Protein AF-A0A957CJ73-F1 (afdb_monomer_lite)

pLDDT: mean 89.4, std 8.99, range [46.31, 97.94]

Structure (mmCIF, N/CA/C/O backbone):
data_AF-A0A957CJ73-F1
#
_entry.id   AF-A0A957CJ73-F1
#
loop_
_atom_site.group_PDB
_atom_site.id
_atom_site.type_symbol
_atom_site.label_atom_id
_atom_site.label_alt_id
_atom_site.label_comp_id
_atom_site.label_asym_id
_atom_site.label_entity_id
_atom_site.label_seq_id
_atom_site.pdbx_PDB_ins_code
_atom_site.Cartn_x
_atom_site.Cartn_y
_atom_site.Cartn_z
_atom_site.occupancy
_atom_site.B_iso_or_equiv
_atom_site.auth_seq_id
_atom_site.auth_comp_id
_atom_site.auth_asym_id
_atom_site.auth_atom_id
_atom_site.pdbx_PDB_model_num
ATOM 1 N N . GLU A 1 1 ? 1.416 6.129 -18.236 1.00 46.31 1 GLU A N 1
ATOM 2 C CA . GLU A 1 1 ? 1.623 6.423 -16.810 1.00 46.31 1 GLU A CA 1
ATOM 3 C C . GLU A 1 1 ? 2.155 5.167 -16.151 1.00 46.31 1 GLU A C 1
ATOM 5 O O . GLU A 1 1 ? 1.731 4.080 -16.532 1.00 46.31 1 GLU A O 1
ATOM 10 N N . TYR A 1 2 ? 3.159 5.320 -15.294 1.00 53.97 2 TYR A N 1
ATOM 11 C CA . TYR A 1 2 ? 3.632 4.273 -14.394 1.00 53.97 2 TYR A CA 1
ATOM 12 C C . TYR A 1 2 ? 3.252 4.763 -13.008 1.00 53.97 2 TYR A C 1
ATOM 14 O O . TYR A 1 2 ? 3.834 5.741 -12.545 1.00 53.97 2 TYR A O 1
ATOM 22 N N . ASP A 1 3 ? 2.251 4.124 -12.416 1.00 51.69 3 ASP A N 1
ATOM 23 C CA . ASP A 1 3 ? 1.662 4.521 -11.146 1.00 51.69 3 ASP A CA 1
ATOM 24 C C . ASP A 1 3 ? 1.636 3.304 -10.224 1.00 51.69 3 ASP A C 1
ATOM 26 O O . ASP A 1 3 ? 1.372 2.175 -10.652 1.00 51.69 3 ASP A O 1
ATOM 30 N N . ALA A 1 4 ? 1.912 3.531 -8.942 1.00 51.06 4 ALA A N 1
ATOM 31 C CA . ALA A 1 4 ? 1.831 2.481 -7.939 1.00 51.06 4 ALA A CA 1
ATOM 32 C C . ALA A 1 4 ? 0.421 1.859 -7.929 1.00 51.06 4 ALA A C 1
ATOM 34 O O . ALA A 1 4 ? -0.577 2.577 -7.917 1.00 51.06 4 ALA A O 1
ATOM 35 N N . GLY A 1 5 ? 0.348 0.524 -7.921 1.00 48.47 5 GLY A N 1
ATOM 36 C CA . GLY A 1 5 ? -0.920 -0.218 -7.915 1.00 48.47 5 GLY A CA 1
ATOM 37 C C . GLY A 1 5 ? -1.416 -0.680 -9.289 1.00 48.47 5 GLY A C 1
ATOM 38 O O . GLY A 1 5 ? -2.455 -1.332 -9.364 1.00 48.47 5 GLY A O 1
ATOM 39 N N . LEU A 1 6 ? -0.683 -0.403 -10.372 1.00 55.03 6 LEU A N 1
ATOM 40 C CA . LEU A 1 6 ? -0.943 -1.042 -11.662 1.00 55.03 6 LEU A CA 1
ATOM 41 C C . LEU A 1 6 ? -0.449 -2.495 -11.673 1.00 55.03 6 LEU A C 1
ATOM 43 O O . LEU A 1 6 ? 0.566 -2.840 -11.059 1.00 55.03 6 LEU A O 1
ATOM 47 N N . ASP A 1 7 ? -1.168 -3.346 -12.408 1.00 59.59 7 ASP A N 1
ATOM 48 C CA . ASP A 1 7 ? -0.797 -4.748 -12.591 1.00 59.59 7 ASP A CA 1
ATOM 49 C C . ASP A 1 7 ? 0.650 -4.855 -13.098 1.00 59.59 7 ASP A C 1
ATOM 51 O O . ASP A 1 7 ? 1.091 -4.041 -13.912 1.00 59.59 7 ASP A O 1
ATOM 55 N N . VAL A 1 8 ? 1.390 -5.837 -12.573 1.00 71.38 8 VAL A N 1
ATOM 56 C CA . VAL A 1 8 ? 2.832 -6.078 -12.800 1.00 71.38 8 VAL A CA 1
ATOM 57 C C . VAL A 1 8 ? 3.788 -4.913 -12.473 1.00 71.38 8 VAL A C 1
ATOM 59 O O . VAL A 1 8 ? 4.965 -4.978 -12.822 1.00 71.38 8 VAL A O 1
ATOM 62 N N . GLN A 1 9 ? 3.336 -3.872 -11.764 1.00 79.94 9 GLN A N 1
ATOM 63 C CA . GLN A 1 9 ? 4.183 -2.782 -11.248 1.00 79.94 9 GLN A CA 1
ATOM 64 C C . GLN A 1 9 ? 4.481 -2.943 -9.750 1.00 79.94 9 GLN A C 1
ATOM 66 O O . GLN A 1 9 ? 4.404 -1.995 -8.970 1.00 79.94 9 GLN A O 1
ATOM 71 N N . TRP A 1 10 ? 4.811 -4.168 -9.343 1.00 79.81 10 TRP A N 1
ATOM 72 C CA . TRP A 1 10 ? 5.146 -4.531 -7.969 1.00 79.81 10 TRP A CA 1
ATOM 73 C C . TRP A 1 10 ? 6.272 -5.567 -7.946 1.00 79.81 10 TRP A C 1
ATOM 75 O O . TRP A 1 10 ? 6.516 -6.271 -8.926 1.00 79.81 10 TRP A O 1
ATOM 85 N N . ILE A 1 11 ? 6.968 -5.642 -6.816 1.00 82.00 11 ILE A N 1
ATOM 86 C CA . ILE A 1 11 ? 7.957 -6.679 -6.524 1.00 82.00 11 ILE A CA 1
ATOM 87 C C . ILE A 1 11 ? 7.409 -7.475 -5.349 1.00 82.00 11 ILE A C 1
ATOM 89 O O . ILE A 1 11 ? 7.044 -6.881 -4.334 1.00 82.00 11 ILE A O 1
ATOM 93 N N . ASP A 1 12 ? 7.329 -8.796 -5.498 1.00 81.94 12 ASP A N 1
ATOM 94 C CA . ASP A 1 12 ? 6.975 -9.664 -4.380 1.00 81.94 12 ASP A CA 1
ATOM 95 C C . ASP A 1 12 ? 8.101 -9.638 -3.346 1.00 81.94 12 ASP A C 1
ATOM 97 O O . ASP A 1 12 ? 9.256 -9.923 -3.671 1.00 81.94 12 ASP A O 1
ATOM 101 N N . ILE A 1 13 ? 7.760 -9.286 -2.112 1.00 81.94 13 ILE A N 1
ATOM 102 C CA . ILE A 1 13 ? 8.697 -9.242 -0.988 1.00 81.94 13 ILE A CA 1
ATOM 103 C C . ILE A 1 13 ? 8.307 -10.210 0.131 1.00 81.94 13 ILE A C 1
ATOM 105 O O . ILE A 1 13 ? 8.864 -10.125 1.222 1.00 81.94 13 ILE A O 1
ATOM 109 N N . THR A 1 14 ? 7.369 -11.126 -0.128 1.00 78.19 14 THR A N 1
ATOM 110 C CA . THR A 1 14 ? 6.829 -12.065 0.870 1.00 78.19 14 THR A CA 1
ATOM 111 C C . THR A 1 14 ? 7.922 -12.904 1.533 1.00 78.19 14 THR A C 1
ATOM 113 O O . THR A 1 14 ? 7.851 -13.179 2.728 1.00 78.19 14 THR A O 1
ATOM 116 N N . ASP A 1 15 ? 8.964 -13.250 0.774 1.00 81.00 15 ASP A N 1
ATOM 117 C CA . ASP A 1 15 ? 10.064 -14.110 1.220 1.00 81.00 15 ASP A CA 1
ATOM 118 C C . ASP A 1 15 ? 11.307 -13.331 1.701 1.00 81.00 15 ASP A C 1
ATOM 120 O O . ASP A 1 15 ? 12.387 -13.909 1.849 1.00 81.00 15 ASP A O 1
ATOM 124 N N . ILE A 1 16 ? 11.210 -12.010 1.908 1.00 81.69 16 ILE A N 1
ATOM 125 C CA . ILE A 1 16 ? 12.326 -11.231 2.462 1.00 81.69 16 ILE A CA 1
ATOM 126 C C . ILE A 1 16 ? 12.441 -11.488 3.969 1.00 81.69 16 ILE A C 1
ATOM 128 O O . ILE A 1 16 ? 11.515 -11.230 4.733 1.00 81.69 16 ILE A O 1
ATOM 132 N N . ASP A 1 17 ? 13.624 -11.923 4.410 1.00 78.31 17 ASP A N 1
ATOM 133 C CA . ASP A 1 17 ? 13.938 -12.080 5.831 1.00 78.31 17 ASP A CA 1
ATOM 134 C C . ASP A 1 17 ? 14.221 -10.725 6.496 1.00 78.31 17 ASP A C 1
ATOM 136 O O . ASP A 1 17 ? 15.175 -10.014 6.158 1.00 78.31 17 ASP A O 1
ATOM 140 N N . PHE A 1 18 ? 13.439 -10.402 7.524 1.00 77.81 18 PHE A N 1
ATOM 141 C CA . PHE A 1 18 ? 13.659 -9.232 8.366 1.00 77.81 18 PHE A CA 1
ATOM 142 C C . PHE A 1 18 ? 14.434 -9.635 9.626 1.00 77.81 18 PHE A C 1
ATOM 144 O O . PHE A 1 18 ? 13.962 -10.413 10.450 1.00 77.81 18 PHE A O 1
ATOM 151 N N . ALA A 1 19 ? 15.636 -9.082 9.820 1.00 73.25 19 ALA A N 1
ATOM 152 C CA . ALA A 1 19 ? 16.448 -9.328 11.022 1.00 73.25 19 ALA A CA 1
ATOM 153 C C . ALA A 1 19 ? 15.914 -8.619 12.296 1.00 73.25 19 ALA A C 1
ATOM 155 O O . ALA A 1 19 ? 16.560 -8.659 13.344 1.00 73.25 19 ALA A O 1
ATOM 156 N N . GLY A 1 20 ? 14.763 -7.948 12.199 1.00 80.62 20 GLY A N 1
ATOM 157 C CA . GLY A 1 20 ? 14.096 -7.146 13.227 1.00 80.62 20 GLY A CA 1
ATOM 158 C C . GLY A 1 20 ? 12.806 -6.535 12.663 1.00 80.62 20 GLY A C 1
ATOM 159 O O . GLY A 1 20 ? 12.265 -7.052 11.693 1.00 80.62 20 GLY A O 1
ATOM 160 N N . ASP A 1 21 ? 12.344 -5.410 13.212 1.00 80.19 21 ASP A N 1
ATOM 161 C CA . ASP A 1 21 ? 11.067 -4.789 12.800 1.00 80.19 21 ASP A CA 1
ATOM 162 C C . ASP A 1 21 ? 11.140 -4.031 11.460 1.00 80.19 21 ASP A C 1
ATOM 164 O O . ASP A 1 21 ? 10.121 -3.617 10.908 1.00 80.19 21 ASP A O 1
ATOM 168 N N . MET A 1 22 ? 12.348 -3.825 10.932 1.00 81.88 22 MET A N 1
ATOM 169 C CA . MET A 1 22 ? 12.594 -3.092 9.694 1.00 81.88 22 MET A CA 1
ATOM 170 C C . MET A 1 22 ? 13.845 -3.623 8.991 1.00 81.88 22 MET A C 1
ATOM 172 O O . MET A 1 22 ? 14.864 -3.897 9.630 1.00 81.88 22 MET A O 1
ATOM 176 N N . ALA A 1 23 ? 13.790 -3.704 7.666 1.00 85.56 23 ALA A N 1
ATOM 177 C CA . ALA A 1 23 ? 14.940 -3.886 6.793 1.00 85.56 23 ALA A CA 1
ATOM 178 C C . ALA A 1 23 ? 15.149 -2.622 5.950 1.00 85.56 23 ALA A C 1
ATOM 180 O O . ALA A 1 23 ? 14.193 -1.966 5.550 1.00 85.56 23 ALA A O 1
ATOM 181 N N . ASN A 1 24 ? 16.402 -2.280 5.654 1.00 86.38 24 ASN A N 1
ATOM 182 C CA . ASN A 1 24 ? 16.700 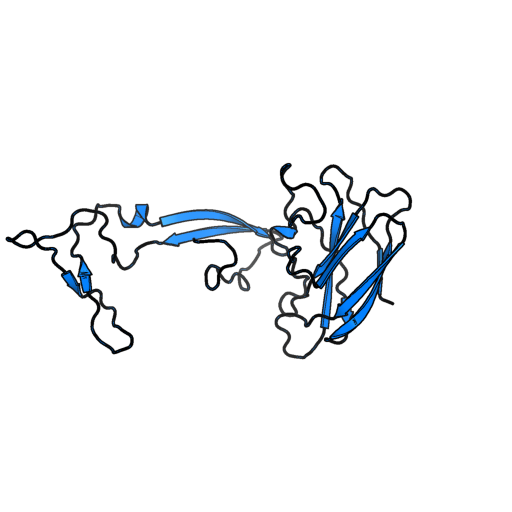-1.317 4.596 1.00 86.38 24 ASN A CA 1
ATOM 183 C C . ASN A 1 24 ? 17.048 -2.119 3.349 1.00 86.38 24 ASN A C 1
ATOM 185 O O . ASN A 1 24 ? 18.082 -2.788 3.323 1.00 86.38 24 ASN A O 1
ATOM 189 N N . ALA A 1 25 ? 16.175 -2.073 2.348 1.00 86.06 25 ALA A N 1
ATOM 190 C CA . ALA A 1 25 ? 16.366 -2.783 1.094 1.00 86.06 25 ALA A CA 1
ATOM 191 C C . ALA A 1 25 ? 16.775 -1.813 -0.011 1.00 86.06 25 ALA A C 1
ATOM 193 O O . ALA A 1 25 ? 16.352 -0.657 -0.045 1.00 86.06 25 ALA A O 1
ATOM 194 N N . GLU A 1 26 ? 17.606 -2.290 -0.929 1.00 90.00 26 GLU A N 1
ATOM 195 C CA . GLU A 1 26 ? 17.925 -1.558 -2.144 1.00 90.00 26 GLU A CA 1
ATOM 196 C C . GLU A 1 26 ? 16.907 -1.921 -3.229 1.00 90.00 26 GLU A C 1
ATOM 198 O O . GLU A 1 26 ? 16.919 -3.031 -3.761 1.00 90.00 26 GLU A O 1
ATOM 203 N N . LEU A 1 27 ? 16.023 -0.982 -3.562 1.00 89.56 27 LEU A N 1
ATOM 204 C CA . LEU A 1 27 ? 15.131 -1.089 -4.707 1.00 89.56 27 LEU A CA 1
ATOM 205 C C . LEU A 1 27 ? 15.848 -0.534 -5.937 1.00 89.56 27 LEU A C 1
ATOM 207 O O . LEU A 1 27 ? 16.191 0.647 -5.980 1.00 89.56 27 LEU A O 1
ATOM 211 N N . SER A 1 28 ? 16.056 -1.377 -6.945 1.00 90.00 28 SER A N 1
ATOM 212 C CA . SER A 1 28 ? 16.682 -0.983 -8.207 1.00 90.00 28 SER A CA 1
ATOM 213 C C . SER A 1 28 ? 15.787 -1.308 -9.395 1.00 90.00 28 SER A C 1
ATOM 215 O O . SER A 1 28 ? 15.137 -2.350 -9.417 1.00 90.00 28 SER A O 1
ATOM 217 N N . PHE A 1 29 ? 15.817 -0.459 -10.419 1.00 89.31 29 PHE A N 1
ATOM 218 C CA . PHE A 1 29 ? 15.261 -0.763 -11.733 1.00 89.31 29 PHE A CA 1
ATOM 219 C C . PHE A 1 29 ? 16.331 -0.623 -12.814 1.00 89.31 29 PHE A C 1
ATOM 221 O O . PHE A 1 29 ? 17.304 0.122 -12.667 1.00 89.31 29 PHE A O 1
ATOM 228 N N . LEU A 1 30 ? 16.130 -1.351 -13.908 1.00 90.75 30 LEU A N 1
ATOM 229 C CA . LEU A 1 30 ? 16.920 -1.253 -15.127 1.00 90.75 30 LEU A CA 1
ATOM 230 C C . LEU A 1 30 ? 15.972 -1.005 -16.294 1.00 90.75 30 LEU A C 1
ATOM 232 O O . LEU A 1 30 ? 15.073 -1.805 -16.547 1.00 90.75 30 LEU A O 1
ATOM 236 N N . ALA A 1 31 ? 16.178 0.101 -16.994 1.00 92.00 31 ALA A N 1
ATOM 237 C CA . ALA A 1 31 ? 15.492 0.404 -18.237 1.00 92.00 31 ALA A CA 1
ATOM 238 C C . ALA A 1 31 ? 16.315 -0.081 -19.442 1.00 92.00 31 ALA A C 1
ATOM 240 O O . ALA A 1 31 ? 17.527 -0.259 -19.360 1.00 92.00 31 ALA A O 1
ATOM 241 N N . ASN A 1 32 ? 15.634 -0.340 -20.561 1.00 92.62 32 ASN A N 1
ATOM 242 C CA . ASN A 1 32 ? 16.258 -0.622 -21.859 1.00 92.62 32 ASN A CA 1
ATOM 243 C C . ASN A 1 32 ? 17.376 -1.697 -21.851 1.00 92.62 32 ASN A C 1
ATOM 245 O O . ASN A 1 32 ? 18.324 -1.622 -22.631 1.00 92.62 32 ASN A O 1
ATOM 249 N N . LEU A 1 33 ? 17.268 -2.725 -20.999 1.00 90.06 33 LEU A N 1
ATOM 250 C CA . LEU A 1 33 ? 18.307 -3.757 -20.847 1.00 90.06 33 LEU A CA 1
ATOM 251 C C . LEU A 1 33 ? 18.624 -4.473 -22.172 1.00 90.06 33 LEU A C 1
ATOM 253 O O . LEU A 1 33 ? 19.775 -4.785 -22.468 1.00 90.06 33 LEU A O 1
ATOM 257 N N . ASP A 1 34 ? 17.592 -4.668 -22.989 1.00 92.69 34 ASP A N 1
ATOM 258 C CA . ASP A 1 34 ? 17.674 -5.337 -24.286 1.00 92.69 34 ASP A CA 1
ATOM 259 C C . ASP A 1 34 ? 18.031 -4.392 -25.448 1.00 92.69 34 ASP A C 1
ATOM 261 O O . ASP A 1 34 ? 18.080 -4.823 -26.607 1.00 92.69 34 ASP A O 1
ATOM 265 N N . GLN A 1 35 ? 18.315 -3.115 -25.147 1.00 93.94 35 GLN A N 1
ATOM 266 C CA . GLN A 1 35 ? 18.845 -2.113 -26.081 1.00 93.94 35 GLN A CA 1
ATOM 267 C C . GLN A 1 35 ? 17.935 -1.867 -27.299 1.00 93.94 35 GLN A C 1
ATOM 269 O O . GLN A 1 35 ? 18.396 -1.666 -28.423 1.00 93.94 35 GLN A O 1
ATOM 274 N N . PHE A 1 36 ? 16.618 -1.904 -27.093 1.00 94.25 36 PHE A N 1
ATOM 275 C CA . PHE A 1 36 ? 15.643 -1.575 -28.138 1.00 94.25 36 PHE A CA 1
ATOM 276 C C . PHE A 1 36 ? 15.573 -0.072 -28.424 1.00 94.25 36 PHE A C 1
ATOM 278 O O . PHE A 1 36 ? 15.195 0.324 -29.529 1.00 94.25 36 PHE A O 1
ATOM 285 N N . LEU A 1 37 ? 15.958 0.759 -27.455 1.00 94.12 37 LEU A N 1
ATOM 286 C CA . LEU A 1 37 ? 16.179 2.187 -27.641 1.00 94.12 37 LEU A CA 1
ATOM 287 C C . LEU A 1 37 ? 17.676 2.437 -27.851 1.00 94.12 37 LEU A C 1
ATOM 289 O O . LEU A 1 37 ? 18.506 1.950 -27.085 1.00 94.12 37 LEU A O 1
ATOM 293 N N . CYS A 1 38 ? 18.026 3.197 -28.889 1.00 95.25 38 CYS A N 1
ATOM 294 C CA . CYS A 1 38 ? 19.407 3.619 -29.100 1.00 95.25 38 CYS A CA 1
ATOM 295 C C . CYS A 1 38 ? 19.718 4.836 -28.225 1.00 95.25 38 CYS A C 1
ATOM 297 O O . CYS A 1 38 ? 19.145 5.908 -28.417 1.00 95.25 38 CYS A O 1
ATOM 299 N N . GLU 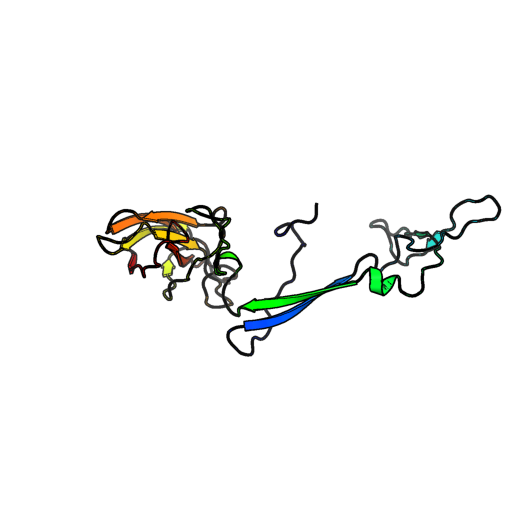A 1 39 ? 20.651 4.670 -27.293 1.00 94.75 39 GLU A N 1
ATOM 300 C CA . GLU A 1 39 ? 21.119 5.715 -26.380 1.00 94.75 39 GLU A CA 1
ATOM 301 C C . GLU A 1 39 ? 22.555 6.103 -26.728 1.00 94.75 39 GLU A C 1
ATOM 303 O O . GLU A 1 39 ? 23.527 5.773 -26.047 1.00 94.75 39 GLU A O 1
ATOM 308 N N . GLY A 1 40 ? 22.679 6.766 -27.872 1.00 95.06 40 GLY A N 1
ATOM 309 C CA . GLY A 1 40 ? 23.949 7.101 -28.490 1.00 95.06 40 GLY A CA 1
ATOM 310 C C . GLY A 1 40 ? 23.734 7.528 -29.933 1.00 95.06 40 GLY A C 1
ATOM 311 O O . GLY A 1 40 ? 22.834 8.320 -30.216 1.00 95.06 40 GLY A O 1
ATOM 312 N N . THR A 1 41 ? 24.552 7.010 -30.846 1.00 97.25 41 THR A N 1
ATOM 313 C CA . THR A 1 41 ? 24.433 7.337 -32.274 1.00 97.25 41 THR A CA 1
ATOM 314 C C . THR A 1 41 ? 23.873 6.154 -33.051 1.00 97.25 41 THR A C 1
ATOM 316 O O . THR A 1 41 ? 24.407 5.050 -32.981 1.00 97.25 41 THR A O 1
ATOM 319 N N . LEU A 1 42 ? 22.799 6.383 -33.811 1.00 97.06 42 LEU A N 1
ATOM 320 C CA . LEU A 1 42 ? 22.262 5.374 -34.723 1.00 97.06 42 LEU A CA 1
ATOM 321 C C . LEU A 1 42 ? 23.270 5.070 -35.832 1.00 97.06 42 LEU A C 1
ATOM 323 O O . LEU A 1 42 ? 23.808 5.983 -36.458 1.00 97.06 42 LEU A O 1
ATOM 327 N N . GLN A 1 43 ? 23.465 3.785 -36.105 1.00 97.94 43 GLN A N 1
ATOM 328 C CA . GLN A 1 43 ? 24.237 3.332 -37.255 1.00 97.94 43 GLN A CA 1
ATOM 329 C C . GLN A 1 43 ? 23.378 3.427 -38.520 1.00 97.94 43 GLN A C 1
ATOM 331 O O . GLN A 1 43 ? 22.245 2.933 -38.552 1.00 97.94 43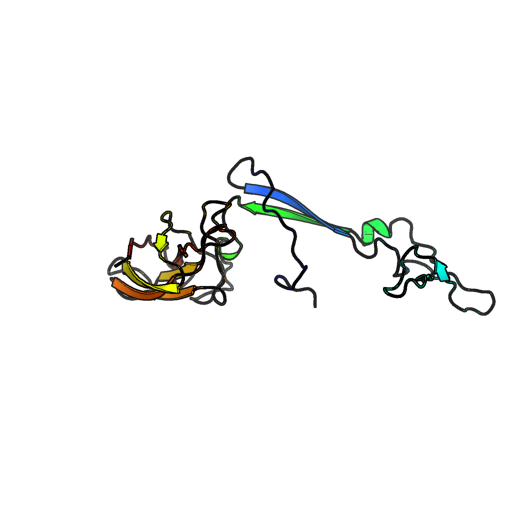 GLN A O 1
ATOM 336 N N . LEU A 1 44 ? 23.917 4.071 -39.557 1.00 97.75 44 LEU A N 1
ATOM 337 C CA . LEU A 1 44 ? 23.231 4.306 -40.828 1.00 97.75 44 LEU A CA 1
ATOM 338 C C . LEU A 1 44 ? 23.981 3.642 -41.991 1.00 97.75 44 LEU A C 1
ATOM 340 O O . LEU A 1 44 ? 25.204 3.496 -41.947 1.00 97.75 44 LEU A O 1
ATOM 344 N N . ASP A 1 45 ? 23.257 3.265 -43.043 1.00 96.75 45 ASP A N 1
ATOM 345 C CA . ASP A 1 45 ? 23.849 2.857 -44.320 1.00 96.75 45 ASP A CA 1
ATOM 346 C C . ASP A 1 45 ? 24.389 4.063 -45.122 1.00 96.75 45 ASP A C 1
ATOM 348 O O . ASP A 1 45 ? 24.347 5.215 -44.680 1.00 96.75 45 ASP A O 1
ATOM 352 N N . ALA A 1 46 ? 24.931 3.803 -46.316 1.00 96.75 46 ALA A N 1
ATOM 353 C CA . ALA A 1 46 ? 25.514 4.841 -47.169 1.00 96.75 46 ALA A CA 1
ATOM 354 C C . ALA A 1 46 ? 24.474 5.850 -47.695 1.00 96.75 46 ALA A C 1
ATOM 356 O O . ALA A 1 46 ? 24.824 6.975 -48.055 1.00 96.75 46 ALA A O 1
ATOM 357 N N . GLU A 1 47 ? 23.204 5.454 -47.731 1.00 97.12 47 GLU A N 1
ATOM 358 C CA . GLU A 1 47 ? 22.061 6.254 -48.151 1.00 97.12 47 GLU A CA 1
ATOM 359 C C . GLU A 1 47 ? 21.421 7.026 -46.981 1.00 97.12 47 GLU A C 1
ATOM 361 O O . GLU A 1 47 ? 20.538 7.858 -47.203 1.00 97.12 47 GLU A O 1
ATOM 366 N N . GLY A 1 48 ? 21.891 6.800 -45.749 1.00 95.88 48 GLY A N 1
ATOM 367 C CA . GLY A 1 48 ? 21.413 7.452 -44.532 1.00 95.88 48 GLY A CA 1
ATOM 368 C C . GLY A 1 48 ? 20.223 6.758 -43.863 1.00 95.88 48 GLY A C 1
ATOM 369 O O . GLY A 1 48 ? 19.587 7.362 -42.998 1.00 95.88 48 GLY A O 1
ATOM 370 N N . ASN A 1 49 ? 19.900 5.516 -44.232 1.00 97.00 49 ASN A N 1
ATOM 371 C CA . ASN A 1 49 ? 18.847 4.740 -43.579 1.00 97.00 49 ASN A CA 1
ATOM 372 C C . ASN A 1 49 ? 19.377 4.021 -42.341 1.00 97.00 49 ASN A C 1
ATOM 374 O O . ASN A 1 49 ? 20.520 3.574 -42.303 1.00 97.00 49 ASN A O 1
ATOM 378 N N . GLN A 1 50 ? 18.514 3.852 -41.344 1.00 96.31 50 GLN A N 1
ATOM 379 C CA . GLN A 1 50 ? 18.848 3.139 -40.117 1.00 96.31 50 GLN A CA 1
ATOM 380 C C . GLN A 1 50 ? 19.149 1.658 -40.375 1.00 96.31 50 GLN A C 1
ATOM 382 O O . GLN A 1 50 ? 18.350 0.945 -40.986 1.00 96.31 50 GLN A O 1
ATOM 387 N N . LEU A 1 51 ? 20.269 1.187 -39.830 1.00 97.69 51 LEU A N 1
ATOM 388 C CA . LEU A 1 51 ? 20.623 -0.226 -39.806 1.00 97.69 51 LEU A CA 1
ATOM 389 C C . LEU A 1 51 ? 19.960 -0.945 -38.627 1.00 97.69 51 LEU A C 1
ATOM 391 O O . LEU A 1 51 ? 19.737 -0.380 -37.554 1.00 97.69 51 LEU A O 1
ATOM 395 N N . TYR A 1 52 ? 19.662 -2.226 -38.830 1.00 97.06 52 TYR A N 1
ATOM 396 C CA . TYR A 1 52 ? 19.021 -3.086 -37.841 1.00 97.06 52 TYR A CA 1
ATOM 397 C C . TYR A 1 52 ? 19.806 -4.381 -37.665 1.00 97.06 52 TYR A C 1
ATOM 399 O O . TYR A 1 52 ? 20.357 -4.929 -38.620 1.00 97.06 52 TYR A O 1
ATOM 407 N N . GLU A 1 53 ? 19.801 -4.900 -36.444 1.00 95.50 53 GLU A N 1
ATOM 408 C CA . GLU A 1 53 ? 20.407 -6.177 -36.083 1.00 95.50 53 GLU A CA 1
ATOM 409 C C . GLU A 1 53 ? 19.398 -7.096 -35.377 1.00 95.50 53 GLU A C 1
ATOM 411 O O . GLU A 1 53 ? 18.403 -6.620 -34.819 1.00 95.50 53 GLU A O 1
ATOM 416 N N . PRO A 1 54 ? 19.592 -8.427 -35.408 1.00 95.69 54 PRO A N 1
ATOM 417 C CA . PRO A 1 54 ? 18.760 -9.349 -34.641 1.00 95.69 54 PRO A CA 1
ATOM 418 C C . PRO A 1 54 ? 18.859 -9.063 -33.137 1.00 95.69 54 PRO A C 1
ATOM 420 O O . PRO A 1 54 ? 19.959 -9.039 -32.596 1.00 95.69 54 PRO A O 1
ATOM 423 N N . SER A 1 55 ? 17.723 -8.914 -32.449 1.00 94.44 55 SER A N 1
ATOM 424 C CA . SER A 1 55 ? 17.711 -8.690 -30.993 1.00 94.44 55 SER A CA 1
ATOM 425 C C . SER A 1 55 ? 17.742 -9.985 -30.173 1.00 94.44 55 SER A C 1
ATOM 427 O O . SER A 1 55 ? 17.879 -9.945 -28.958 1.00 94.44 55 SER A O 1
ATOM 429 N N . GLY A 1 56 ? 17.572 -11.143 -30.822 1.00 95.12 56 GLY A N 1
ATOM 430 C CA . GLY A 1 56 ? 17.421 -12.447 -30.161 1.00 95.12 56 GLY A CA 1
ATOM 431 C C . GLY A 1 56 ? 15.981 -12.776 -29.746 1.00 95.12 56 GLY A C 1
ATOM 432 O O . GLY A 1 56 ? 15.669 -13.946 -29.522 1.00 95.12 56 GLY A O 1
ATOM 433 N N . PHE A 1 57 ? 15.085 -11.785 -29.734 1.00 95.25 57 PHE A N 1
ATOM 434 C CA . PHE A 1 57 ? 13.667 -11.973 -29.434 1.00 95.25 57 PHE A CA 1
ATOM 435 C C . PHE A 1 57 ? 12.877 -12.489 -30.640 1.00 95.25 57 PHE A C 1
ATOM 437 O O . PHE A 1 57 ? 13.270 -12.330 -31.802 1.00 95.25 57 PHE A O 1
ATOM 444 N N . ARG A 1 58 ? 11.728 -13.109 -30.356 1.00 96.88 58 ARG A N 1
ATOM 445 C CA . ARG A 1 58 ? 10.766 -13.572 -31.360 1.00 96.88 58 ARG A CA 1
ATOM 446 C C . ARG A 1 58 ? 9.365 -13.081 -31.028 1.00 96.88 58 ARG A C 1
ATOM 448 O O . ARG A 1 58 ? 9.026 -12.929 -29.860 1.00 96.88 58 ARG A O 1
ATOM 455 N N . THR A 1 59 ? 8.559 -12.865 -32.060 1.00 92.75 59 THR A N 1
ATOM 456 C CA . THR A 1 59 ? 7.119 -12.641 -31.916 1.00 92.75 59 THR A CA 1
ATOM 457 C C . THR A 1 59 ? 6.424 -13.907 -31.407 1.00 92.75 59 THR A C 1
ATOM 459 O O . THR A 1 59 ? 6.979 -15.007 -31.456 1.00 92.75 59 THR A O 1
ATOM 462 N N . ASP A 1 60 ? 5.171 -13.765 -30.987 1.00 94.12 60 ASP A N 1
ATOM 463 C CA . ASP A 1 60 ? 4.250 -14.868 -30.672 1.00 94.12 60 ASP A CA 1
ATOM 464 C C . ASP A 1 60 ? 4.103 -15.894 -31.816 1.00 94.12 60 ASP A C 1
ATOM 466 O O . ASP A 1 60 ? 3.977 -17.096 -31.596 1.00 94.12 60 ASP A O 1
ATOM 470 N N . THR A 1 61 ? 4.191 -15.419 -33.055 1.00 95.00 61 THR A N 1
ATOM 471 C CA . THR A 1 61 ? 4.184 -16.198 -34.302 1.00 95.00 61 THR A CA 1
ATOM 472 C C . THR A 1 61 ? 5.554 -16.785 -34.668 1.00 95.00 61 THR A C 1
ATOM 474 O O . THR A 1 61 ? 5.689 -17.462 -35.688 1.00 95.00 61 THR A O 1
ATOM 477 N N . GLY A 1 62 ? 6.580 -16.550 -33.846 1.00 95.25 62 GLY A N 1
ATOM 478 C CA . GLY A 1 62 ? 7.924 -17.109 -33.989 1.00 95.25 62 GLY A CA 1
ATOM 479 C C . GLY A 1 62 ? 8.859 -16.347 -34.933 1.00 95.25 62 GLY A C 1
ATOM 480 O O . GLY A 1 62 ? 9.985 -16.805 -35.162 1.00 95.25 62 GLY A O 1
ATOM 481 N N . LEU A 1 63 ? 8.444 -15.199 -35.475 1.00 95.62 63 LEU A N 1
ATOM 482 C CA . LEU A 1 63 ? 9.274 -14.378 -36.360 1.00 95.62 63 LEU A CA 1
ATOM 483 C C . LEU A 1 63 ? 10.357 -13.643 -35.560 1.00 95.62 63 LEU A C 1
ATOM 485 O O . LEU A 1 63 ? 10.093 -13.229 -34.433 1.00 95.62 63 LEU A O 1
ATOM 489 N N . PRO A 1 64 ? 11.579 -13.480 -36.098 1.00 95.81 64 PRO A N 1
ATOM 490 C CA . PRO A 1 64 ? 12.631 -12.744 -35.408 1.00 95.81 64 PRO A CA 1
ATOM 491 C C . PRO A 1 64 ? 12.258 -11.268 -35.255 1.00 95.81 64 PRO A C 1
ATOM 493 O O . PRO A 1 64 ? 11.724 -10.654 -36.179 1.00 95.81 64 PRO A O 1
ATOM 496 N N . VAL A 1 65 ? 12.591 -10.704 -34.098 1.00 96.31 65 VAL A N 1
ATOM 497 C CA . VAL A 1 65 ? 12.514 -9.269 -33.837 1.00 96.31 65 VAL A CA 1
ATOM 498 C C . VAL A 1 65 ? 13.904 -8.666 -34.049 1.00 96.31 65 VAL A C 1
ATOM 500 O O . VAL A 1 65 ? 14.922 -9.239 -33.653 1.00 96.31 65 VAL A O 1
ATOM 503 N N . SER A 1 66 ? 13.951 -7.512 -34.707 1.00 96.56 66 SER A N 1
ATOM 504 C CA . SER A 1 66 ? 15.176 -6.735 -34.897 1.00 96.56 66 SER A CA 1
ATOM 505 C C . SER A 1 66 ? 15.142 -5.474 -34.047 1.00 96.56 66 SER A C 1
ATOM 507 O O . SER A 1 66 ? 14.073 -4.922 -33.790 1.00 96.56 66 SER A O 1
ATOM 509 N N . ARG A 1 67 ? 16.322 -5.004 -33.650 1.00 95.81 67 ARG A N 1
ATOM 510 C CA . ARG A 1 67 ? 16.527 -3.726 -32.962 1.00 95.81 67 ARG A CA 1
ATOM 511 C C . ARG A 1 67 ? 17.453 -2.819 -33.786 1.00 95.81 67 ARG A C 1
ATOM 513 O O . ARG A 1 67 ? 18.160 -3.330 -34.659 1.00 95.81 67 ARG A O 1
ATOM 520 N N . PRO A 1 68 ? 17.441 -1.497 -33.562 1.00 97.25 68 PRO A N 1
ATOM 521 C CA . PRO A 1 68 ? 18.382 -0.581 -34.202 1.00 97.25 68 PRO A CA 1
ATOM 522 C C . PRO A 1 68 ? 19.836 -0.944 -33.880 1.00 97.25 68 PRO A C 1
ATOM 524 O O . PRO A 1 68 ? 20.149 -1.248 -32.731 1.00 97.25 68 PRO A O 1
ATOM 527 N N . GLN A 1 69 ? 20.731 -0.855 -34.862 1.00 97.88 69 GLN A N 1
ATOM 528 C CA . GLN A 1 69 ? 22.164 -0.815 -34.575 1.00 97.88 69 GLN A CA 1
ATOM 529 C C . GLN A 1 69 ? 22.527 0.550 -33.984 1.00 97.88 69 GLN A C 1
ATOM 531 O O . GLN A 1 69 ? 22.098 1.594 -34.486 1.00 97.88 69 GLN A O 1
ATOM 536 N N . CYS A 1 70 ? 23.314 0.543 -32.913 1.00 97.12 70 CYS A N 1
ATOM 537 C CA . CYS A 1 70 ? 23.600 1.739 -32.136 1.00 97.12 70 CYS A CA 1
ATOM 538 C C . CYS A 1 70 ? 25.036 1.725 -31.609 1.00 97.12 70 CYS A C 1
ATOM 540 O O . CYS A 1 70 ? 25.473 0.746 -31.003 1.00 97.12 70 CYS A O 1
ATOM 542 N N . ASP A 1 71 ? 25.736 2.842 -31.784 1.00 96.62 71 ASP A N 1
ATOM 543 C CA . ASP A 1 71 ? 26.942 3.158 -31.028 1.00 96.62 71 ASP A CA 1
ATOM 544 C C . ASP A 1 71 ? 26.522 3.737 -29.681 1.00 96.62 71 ASP A C 1
ATOM 546 O O . ASP A 1 71 ? 26.317 4.949 -29.540 1.00 96.62 71 ASP A O 1
ATOM 550 N N . PHE A 1 72 ? 26.344 2.854 -28.700 1.00 95.94 72 PHE A N 1
ATOM 551 C CA . PHE A 1 72 ? 26.007 3.248 -27.338 1.00 95.94 72 PHE A CA 1
ATOM 552 C C . PHE A 1 72 ? 27.125 4.083 -26.707 1.00 95.94 72 PHE A C 1
ATOM 554 O O . PHE A 1 72 ? 28.315 3.808 -26.879 1.00 95.94 72 PHE A O 1
ATOM 561 N N . ILE A 1 73 ? 26.737 5.098 -25.935 1.00 95.38 73 ILE A N 1
ATOM 562 C CA . ILE A 1 73 ? 27.680 5.833 -25.081 1.00 95.38 73 ILE A CA 1
ATOM 563 C C . ILE A 1 73 ? 28.252 4.905 -24.000 1.00 95.38 73 ILE A C 1
ATOM 565 O O . ILE A 1 73 ? 27.595 3.952 -23.598 1.00 95.38 73 ILE A O 1
ATOM 569 N N . SER A 1 74 ? 29.455 5.186 -23.492 1.00 92.25 74 SER A N 1
ATOM 570 C CA . SER A 1 74 ? 30.190 4.281 -22.587 1.00 92.25 74 SER A CA 1
ATOM 571 C C . SER A 1 74 ? 29.441 3.874 -21.312 1.00 92.25 74 SER A C 1
ATOM 573 O O . SER A 1 74 ? 29.673 2.777 -20.824 1.00 92.25 74 SER A O 1
ATOM 575 N N . ASP A 1 75 ? 28.524 4.713 -20.821 1.00 92.12 75 ASP A N 1
ATOM 576 C CA . ASP A 1 75 ? 27.798 4.513 -19.558 1.00 92.12 75 ASP A CA 1
ATOM 577 C C . ASP A 1 75 ? 26.274 4.439 -19.758 1.00 92.12 75 ASP A C 1
ATOM 579 O O . ASP A 1 75 ? 25.499 4.772 -18.859 1.00 92.12 75 ASP A O 1
ATOM 583 N N . TRP A 1 76 ? 25.820 4.029 -20.949 1.00 92.81 76 TRP A N 1
ATOM 584 C CA . TRP A 1 76 ? 24.388 3.916 -21.255 1.00 92.81 76 TRP A CA 1
ATOM 585 C C . TRP A 1 76 ? 23.654 3.054 -20.210 1.00 92.81 76 TRP A C 1
ATOM 587 O O . TRP A 1 76 ? 22.588 3.425 -19.729 1.00 92.81 76 TRP A O 1
ATOM 597 N N . GLU A 1 77 ? 24.262 1.950 -19.776 1.00 90.50 77 GLU A N 1
ATOM 598 C CA . GLU A 1 77 ? 23.708 1.027 -18.780 1.00 90.50 77 GLU A CA 1
ATOM 599 C C . GLU A 1 77 ? 23.581 1.644 -17.380 1.00 90.50 77 GLU A C 1
ATOM 601 O O . GLU A 1 77 ? 22.661 1.309 -16.634 1.00 90.50 77 GLU A O 1
ATOM 606 N N . ILE A 1 78 ? 24.472 2.576 -17.028 1.00 91.38 78 ILE A N 1
ATOM 607 C CA . ILE A 1 78 ? 24.414 3.310 -15.760 1.00 91.38 78 ILE A CA 1
ATOM 608 C C . ILE A 1 78 ? 23.285 4.338 -15.817 1.00 91.38 78 ILE A C 1
ATOM 610 O O . ILE A 1 78 ? 22.520 4.450 -14.864 1.00 91.38 78 ILE A O 1
ATOM 614 N N . ASN A 1 79 ? 23.127 5.037 -16.946 1.00 90.31 79 ASN A N 1
ATOM 615 C CA . ASN A 1 79 ? 22.041 6.005 -17.138 1.00 90.31 79 ASN A CA 1
ATOM 616 C C . ASN A 1 79 ? 20.649 5.354 -17.114 1.00 90.31 79 ASN A C 1
ATOM 618 O O . ASN A 1 79 ? 19.662 6.022 -16.814 1.00 90.31 79 ASN A O 1
ATOM 622 N N . ASN A 1 80 ? 20.577 4.053 -17.394 1.00 93.38 80 ASN A N 1
ATOM 623 C CA . ASN A 1 80 ? 19.350 3.264 -17.343 1.00 93.38 80 ASN A CA 1
ATOM 624 C C . ASN A 1 80 ? 19.074 2.612 -15.988 1.00 93.38 80 ASN A C 1
ATOM 626 O O . ASN A 1 80 ? 18.071 1.908 -15.839 1.00 93.38 80 ASN A O 1
ATOM 630 N N . ARG A 1 81 ? 19.947 2.812 -15.002 1.00 94.38 81 ARG A N 1
ATOM 631 C CA . ARG A 1 81 ? 19.776 2.268 -13.661 1.00 94.38 81 ARG A CA 1
ATOM 632 C C . ARG A 1 81 ? 19.314 3.362 -12.717 1.00 94.38 81 ARG A C 1
ATOM 634 O O . ARG A 1 81 ? 19.984 4.377 -12.548 1.00 94.38 81 ARG A O 1
ATOM 641 N N . GLY A 1 82 ? 18.207 3.110 -12.034 1.00 92.62 82 GLY A N 1
ATOM 642 C CA . GLY A 1 82 ? 17.836 3.864 -10.845 1.00 92.62 82 GLY A CA 1
ATOM 643 C C . GLY A 1 82 ? 17.858 2.958 -9.630 1.00 92.62 82 GLY A C 1
ATOM 644 O O . GLY A 1 82 ? 17.444 1.803 -9.707 1.00 92.62 82 GLY A O 1
ATOM 645 N N . THR A 1 83 ? 18.343 3.495 -8.517 1.00 93.00 83 THR A N 1
ATOM 646 C CA . THR A 1 83 ? 18.460 2.773 -7.255 1.00 93.00 83 THR A CA 1
ATOM 647 C C . T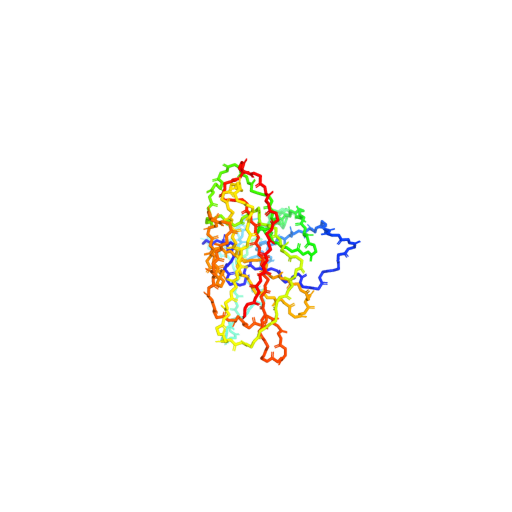HR A 1 83 ? 18.041 3.683 -6.112 1.00 93.00 83 THR A C 1
ATOM 649 O O . THR A 1 83 ? 18.445 4.845 -6.055 1.00 93.00 83 THR A O 1
ATOM 652 N N . GLN A 1 84 ? 17.251 3.150 -5.188 1.00 91.75 84 GLN A N 1
ATOM 653 C CA . GLN A 1 84 ? 16.836 3.831 -3.975 1.00 91.75 84 GLN A CA 1
ATOM 654 C C . GLN A 1 84 ? 16.862 2.855 -2.802 1.00 91.75 84 GLN A C 1
ATOM 656 O O . GLN A 1 84 ? 16.336 1.748 -2.884 1.00 91.75 84 GLN A O 1
ATOM 661 N N . THR A 1 85 ? 17.447 3.277 -1.685 1.00 91.19 85 THR A N 1
ATOM 662 C CA . THR A 1 85 ? 17.275 2.559 -0.422 1.00 91.19 85 THR A CA 1
ATOM 663 C C . THR A 1 85 ? 15.907 2.897 0.149 1.00 91.19 85 THR A C 1
ATOM 665 O O . THR A 1 85 ? 15.604 4.073 0.358 1.00 91.19 85 THR A O 1
ATOM 668 N N . ILE A 1 86 ? 15.100 1.872 0.400 1.00 86.25 86 ILE A N 1
ATOM 669 C CA . ILE A 1 86 ? 13.769 2.006 0.982 1.00 86.25 86 ILE A CA 1
ATOM 670 C C . ILE A 1 86 ? 13.716 1.293 2.340 1.00 86.25 86 ILE A C 1
ATOM 672 O O . ILE A 1 86 ? 14.230 0.174 2.464 1.00 86.25 86 ILE A O 1
ATOM 676 N N . PRO A 1 87 ? 13.122 1.920 3.370 1.00 85.00 87 PRO A N 1
ATOM 677 C CA . PRO A 1 87 ? 12.769 1.206 4.583 1.00 85.00 87 PRO A CA 1
ATOM 678 C C . PRO A 1 87 ? 11.597 0.271 4.273 1.00 85.00 87 PRO A C 1
ATOM 680 O O . PRO A 1 87 ? 10.591 0.683 3.700 1.00 85.00 87 PRO A O 1
ATOM 683 N N . LEU A 1 88 ? 11.739 -0.992 4.650 1.00 86.12 88 LEU A N 1
ATOM 684 C CA . LEU A 1 88 ? 10.693 -2.001 4.582 1.00 86.12 88 LEU A CA 1
ATOM 685 C C . LEU A 1 88 ? 10.366 -2.427 6.014 1.00 86.12 88 LEU A C 1
ATOM 687 O O . LEU A 1 88 ? 11.232 -3.008 6.676 1.00 86.12 88 LEU A O 1
ATOM 691 N N . PRO A 1 89 ? 9.169 -2.128 6.534 1.00 82.44 89 PRO A N 1
ATOM 692 C CA . PRO A 1 89 ? 8.752 -2.657 7.821 1.00 82.44 89 PRO A CA 1
ATOM 693 C C . PRO A 1 89 ? 8.414 -4.149 7.688 1.00 82.44 89 PRO A C 1
ATOM 695 O O . PRO A 1 89 ? 7.871 -4.576 6.671 1.00 82.44 89 PRO A O 1
ATOM 698 N N . ALA A 1 90 ? 8.707 -4.940 8.723 1.00 79.88 90 ALA A N 1
ATOM 699 C CA . ALA A 1 90 ? 8.362 -6.366 8.751 1.00 79.88 90 ALA A CA 1
ATOM 700 C C . ALA A 1 90 ? 6.838 -6.597 8.745 1.00 79.88 90 ALA A C 1
ATOM 702 O O . ALA A 1 90 ? 6.351 -7.618 8.267 1.00 79.88 90 ALA A O 1
ATOM 703 N N . VAL A 1 91 ? 6.082 -5.634 9.281 1.00 79.00 91 VAL A N 1
ATOM 704 C CA . VAL A 1 91 ? 4.618 -5.599 9.276 1.00 79.00 91 VAL A CA 1
ATOM 705 C C . VAL A 1 91 ? 4.168 -4.168 9.010 1.00 79.00 91 VAL A C 1
ATOM 707 O O . VAL A 1 91 ? 4.696 -3.232 9.605 1.00 79.00 91 VAL A O 1
ATOM 710 N N . GLY A 1 92 ? 3.157 -4.001 8.159 1.00 80.75 92 GLY A N 1
ATOM 711 C CA . GLY A 1 92 ? 2.563 -2.701 7.862 1.00 80.75 92 GLY A CA 1
ATOM 712 C C . GLY A 1 92 ? 2.615 -2.351 6.381 1.00 80.75 92 GLY A C 1
ATOM 713 O O . GLY A 1 92 ? 2.809 -3.203 5.520 1.00 80.75 92 GLY A O 1
ATOM 714 N N . SER A 1 93 ? 2.357 -1.083 6.088 1.00 84.44 93 SER A N 1
ATOM 715 C CA . SER A 1 93 ? 2.295 -0.512 4.740 1.00 84.44 93 SER A CA 1
ATOM 716 C C . SER A 1 93 ? 2.455 1.010 4.839 1.00 84.44 93 SER A C 1
ATOM 718 O O . SER A 1 93 ? 2.504 1.562 5.936 1.00 84.44 93 SER A O 1
ATOM 720 N N . PHE A 1 94 ? 2.424 1.726 3.716 1.00 85.50 94 PHE A N 1
ATOM 721 C CA . PHE A 1 94 ? 2.292 3.189 3.714 1.00 85.50 94 PHE A CA 1
ATOM 722 C C . PHE A 1 94 ? 1.060 3.676 4.508 1.00 85.50 94 PHE A C 1
ATOM 724 O O . PHE A 1 94 ? 1.064 4.777 5.047 1.00 85.50 94 PHE A O 1
ATOM 731 N N . VAL A 1 95 ? 0.037 2.825 4.664 1.00 91.94 95 VAL A N 1
ATOM 732 C CA . VAL A 1 95 ? -1.134 3.066 5.528 1.00 91.94 95 VAL A CA 1
ATOM 733 C C . VAL A 1 95 ? -0.756 3.258 7.000 1.00 91.94 95 VAL A C 1
ATOM 735 O O . VAL A 1 95 ? -1.394 4.050 7.699 1.00 91.94 95 VAL A O 1
ATOM 738 N N . THR A 1 96 ? 0.283 2.568 7.469 1.00 91.38 96 THR A N 1
ATOM 739 C CA . THR A 1 96 ? 0.771 2.642 8.852 1.00 91.38 96 THR A CA 1
ATOM 740 C C . THR A 1 96 ? 1.926 3.625 9.039 1.00 91.38 96 THR A C 1
ATOM 742 O O . THR A 1 96 ? 2.308 3.910 10.171 1.00 91.38 96 THR A O 1
ATOM 745 N N . GLU A 1 97 ? 2.462 4.180 7.951 1.00 88.81 97 GLU A N 1
ATOM 746 C CA . GLU A 1 97 ? 3.476 5.234 8.009 1.00 88.81 97 GLU A CA 1
ATOM 747 C C . GLU A 1 97 ? 2.873 6.552 8.511 1.00 88.81 97 GLU A C 1
ATOM 749 O O . GLU A 1 97 ? 1.723 6.853 8.185 1.00 88.81 97 GLU A O 1
ATOM 754 N N . PRO A 1 98 ? 3.608 7.381 9.272 1.00 88.75 98 PRO A N 1
ATOM 755 C CA . PRO A 1 98 ? 3.126 8.694 9.686 1.00 88.75 98 PRO A CA 1
ATOM 756 C C . PRO A 1 98 ? 2.678 9.553 8.496 1.00 88.75 98 PRO A C 1
ATOM 758 O O . PRO A 1 98 ? 3.330 9.587 7.454 1.00 88.75 98 PRO A O 1
ATOM 761 N N . CYS A 1 99 ? 1.581 10.292 8.662 1.00 88.38 99 CYS A N 1
ATOM 762 C CA . CYS A 1 99 ? 1.164 11.262 7.655 1.00 88.38 99 CYS A CA 1
ATOM 763 C C . CYS A 1 99 ? 2.080 12.481 7.637 1.00 88.38 99 CYS A C 1
ATOM 765 O O . CYS A 1 99 ? 2.506 12.960 8.689 1.00 88.38 99 CYS A O 1
ATOM 767 N N . ASP A 1 100 ? 2.277 13.043 6.448 1.00 84.00 100 ASP A N 1
ATOM 768 C CA . ASP A 1 100 ? 2.713 14.428 6.322 1.00 84.00 100 ASP A CA 1
ATOM 769 C C . ASP A 1 100 ? 1.552 15.408 6.606 1.00 84.00 100 ASP A C 1
ATOM 771 O O . ASP A 1 100 ? 0.378 15.029 6.712 1.00 84.00 100 ASP A O 1
ATOM 775 N N . ASP A 1 101 ? 1.873 16.698 6.707 1.00 76.31 101 ASP A N 1
ATOM 776 C CA . ASP A 1 101 ? 0.902 17.757 7.014 1.00 76.31 101 ASP A CA 1
ATOM 777 C C . ASP A 1 101 ? -0.140 17.998 5.899 1.00 76.31 101 ASP A C 1
ATOM 779 O O . ASP A 1 101 ? -1.061 18.800 6.070 1.00 76.31 101 ASP A O 1
ATOM 783 N N . THR A 1 102 ? -0.013 17.339 4.741 1.00 75.56 102 THR A N 1
ATOM 784 C CA . THR A 1 102 ? -0.841 17.593 3.551 1.00 75.56 102 THR A CA 1
ATOM 785 C C . THR A 1 102 ? -2.033 16.650 3.410 1.00 75.56 102 THR A C 1
ATOM 787 O O . THR A 1 102 ? -2.921 16.918 2.601 1.00 75.56 102 THR A O 1
ATOM 790 N N . HIS A 1 103 ? -2.122 15.612 4.250 1.00 76.81 103 HIS A N 1
ATOM 791 C CA . HIS A 1 103 ? -3.193 14.611 4.204 1.00 76.81 103 HIS A CA 1
ATOM 792 C C . HIS A 1 103 ? -4.106 14.625 5.448 1.00 76.81 103 HIS A C 1
ATOM 794 O O . HIS A 1 103 ? -4.220 13.612 6.148 1.00 76.81 103 HIS A O 1
ATOM 800 N N . PRO A 1 104 ? -4.796 15.741 5.768 1.00 77.44 104 PRO A N 1
ATOM 801 C CA . PRO A 1 104 ? -5.719 15.765 6.893 1.00 77.44 104 PRO A CA 1
ATOM 802 C C . PRO A 1 104 ? -7.016 15.007 6.573 1.00 77.44 104 PRO A C 1
ATOM 804 O O . PRO A 1 104 ? -7.550 15.077 5.466 1.00 77.44 104 PRO A O 1
ATOM 807 N N . GLY A 1 105 ? -7.590 14.354 7.586 1.00 85.56 105 GLY A N 1
ATOM 808 C CA . GLY A 1 105 ? -8.967 13.860 7.541 1.00 85.56 105 GLY A CA 1
ATOM 809 C C . GLY A 1 105 ? -9.126 12.337 7.437 1.00 85.56 105 GLY A C 1
ATOM 810 O O . GLY A 1 105 ? -8.145 11.591 7.490 1.00 85.56 105 GLY A O 1
ATOM 811 N N . PRO A 1 106 ? -10.382 11.865 7.318 1.00 85.19 106 PRO A N 1
ATOM 812 C CA . PRO A 1 106 ? -10.740 10.456 7.485 1.00 85.19 106 PRO A CA 1
ATOM 813 C C . PRO A 1 106 ? -10.506 9.560 6.263 1.00 85.19 106 PRO A C 1
ATOM 815 O O . PRO A 1 106 ? -10.586 8.341 6.385 1.00 85.19 106 PRO A O 1
ATOM 818 N N . LEU A 1 107 ? -10.228 10.152 5.098 1.00 91.69 107 LEU A N 1
ATOM 819 C CA . LEU A 1 107 ? -10.015 9.431 3.836 1.00 91.69 107 LEU A CA 1
ATOM 820 C C . LEU A 1 107 ? -8.534 9.166 3.533 1.00 91.69 107 LEU A C 1
ATOM 822 O O . LEU A 1 107 ? -8.207 8.600 2.496 1.00 91.69 107 LEU A O 1
ATOM 826 N N . ARG A 1 108 ? -7.626 9.598 4.412 1.00 92.38 108 ARG A N 1
ATOM 827 C CA . ARG A 1 108 ? -6.186 9.423 4.209 1.00 92.38 108 ARG A CA 1
ATOM 828 C C . ARG A 1 108 ? -5.774 7.951 4.303 1.00 92.38 108 ARG A C 1
ATOM 830 O O . ARG A 1 108 ? -6.460 7.139 4.927 1.00 92.38 108 ARG A O 1
ATOM 837 N N . ASN A 1 109 ? -4.613 7.638 3.737 1.00 93.19 109 ASN A N 1
ATOM 838 C CA . ASN A 1 109 ? -4.009 6.303 3.736 1.00 93.19 109 ASN A CA 1
ATOM 839 C C . ASN A 1 109 ? -2.642 6.322 4.421 1.00 93.19 109 ASN A C 1
ATOM 841 O O . ASN A 1 109 ? -1.671 5.826 3.870 1.00 93.19 109 ASN A O 1
ATOM 845 N N . CYS A 1 110 ? -2.576 6.958 5.587 1.00 92.25 110 CYS A N 1
ATOM 846 C CA . CYS A 1 110 ? -1.383 7.074 6.418 1.00 92.25 110 CYS A CA 1
ATOM 847 C C . CYS A 1 110 ? -1.800 7.280 7.884 1.00 92.25 110 CYS A C 1
ATOM 849 O O . CYS A 1 110 ? -2.922 7.717 8.185 1.00 92.25 110 CYS A O 1
ATOM 851 N N . GLY A 1 111 ? -0.877 7.017 8.799 1.00 91.69 111 GLY A N 1
ATOM 852 C CA . GLY A 1 111 ? -0.975 7.297 10.226 1.00 91.69 111 GLY A CA 1
ATOM 853 C C . GLY A 1 111 ? -1.915 6.361 10.976 1.00 91.69 111 GLY A C 1
ATOM 854 O O . GLY A 1 111 ? -2.382 6.727 12.055 1.00 91.69 111 GLY A O 1
ATOM 855 N N . PHE A 1 112 ? -2.237 5.203 10.398 1.00 94.06 112 PHE A N 1
ATOM 856 C CA . PHE A 1 112 ? -3.028 4.178 11.063 1.00 94.06 112 PHE A CA 1
ATOM 857 C C . PHE A 1 112 ? -2.153 3.273 11.920 1.00 94.06 112 PHE A C 1
ATOM 859 O O . PHE A 1 112 ? -1.030 2.933 11.566 1.00 94.06 112 PHE A O 1
ATOM 866 N N . VAL A 1 113 ? -2.707 2.836 13.041 1.00 92.94 113 VAL A N 1
ATOM 867 C CA . VAL A 1 113 ? -2.089 1.881 13.955 1.00 92.94 113 VAL A CA 1
ATOM 868 C C . VAL A 1 113 ? -2.935 0.617 13.945 1.00 92.94 113 VAL A C 1
ATOM 870 O O . VAL A 1 113 ? -4.156 0.690 14.093 1.00 92.94 113 VAL A O 1
ATOM 873 N N . ALA A 1 114 ? -2.300 -0.535 13.742 1.00 92.69 114 ALA A N 1
ATOM 874 C CA . ALA A 1 114 ? -2.972 -1.823 13.873 1.00 92.69 114 ALA A CA 1
ATOM 875 C C . ALA A 1 114 ? -3.362 -2.062 15.340 1.00 92.69 114 ALA A C 1
ATOM 877 O O . ALA A 1 114 ? -2.587 -1.763 16.247 1.00 92.69 114 ALA A O 1
ATOM 878 N N . GLN A 1 115 ? -4.554 -2.601 15.575 1.00 92.06 115 GLN A N 1
ATOM 879 C CA . GLN A 1 115 ? -4.892 -3.220 16.853 1.00 92.06 115 GLN A CA 1
ATOM 880 C C . GLN A 1 115 ? -4.256 -4.613 16.917 1.00 92.06 115 GLN A C 1
ATOM 882 O O . GLN A 1 115 ? -4.192 -5.308 15.904 1.00 92.06 115 GLN A O 1
ATOM 887 N N . ASP A 1 116 ? -3.813 -5.022 18.106 1.00 87.88 116 ASP A N 1
ATOM 888 C CA . ASP A 1 116 ? -3.113 -6.301 18.303 1.00 87.88 116 ASP A CA 1
ATOM 889 C C . ASP A 1 116 ? -4.013 -7.522 18.040 1.00 87.88 116 ASP A C 1
ATOM 891 O O . ASP A 1 116 ? -3.531 -8.605 17.711 1.00 87.88 116 ASP A O 1
ATOM 895 N N . GLU A 1 117 ? -5.328 -7.366 18.214 1.00 91.44 117 GLU A N 1
ATOM 896 C CA . GLU A 1 117 ? -6.292 -8.452 18.065 1.00 91.44 117 GLU A CA 1
ATOM 897 C C . GLU A 1 117 ? -6.669 -8.680 16.595 1.00 91.44 117 GLU A C 1
ATOM 899 O O . GLU A 1 117 ? -7.130 -7.776 15.893 1.00 91.44 117 GLU A O 1
ATOM 904 N N . LEU A 1 118 ? -6.510 -9.930 16.153 1.00 93.44 118 LEU A N 1
ATOM 905 C CA . LEU A 1 118 ? -7.036 -10.430 14.888 1.00 93.44 118 LEU A CA 1
ATOM 906 C C . LEU A 1 118 ? -8.329 -11.193 15.159 1.00 93.44 118 LEU A C 1
ATOM 908 O O . LEU A 1 118 ? -8.370 -12.088 16.005 1.00 93.44 118 LEU A O 1
ATOM 912 N N . PHE A 1 119 ? -9.370 -10.880 14.401 1.00 94.50 119 PHE A N 1
ATOM 913 C CA . PHE A 1 119 ? -10.690 -11.464 14.589 1.00 94.50 119 PHE A CA 1
ATOM 914 C C . PHE A 1 119 ? -10.941 -12.554 13.554 1.00 94.50 119 PHE A C 1
ATOM 916 O O . PHE A 1 119 ? -10.555 -12.429 12.392 1.00 94.50 119 PHE A O 1
ATOM 923 N N . SER A 1 120 ? -11.602 -13.630 13.973 1.00 92.44 120 SER A N 1
ATOM 924 C CA . SER A 1 120 ? -11.997 -14.741 13.102 1.00 92.44 120 SER A CA 1
ATOM 925 C C . SER A 1 120 ? -13.514 -14.768 12.934 1.00 92.44 120 SER A C 1
ATOM 927 O O . SER A 1 120 ? -14.256 -14.566 13.894 1.00 92.44 120 SER A O 1
ATOM 929 N N . CYS A 1 121 ? -13.986 -15.051 11.723 1.00 93.00 121 CYS A N 1
ATOM 930 C CA . CYS A 1 121 ? -15.410 -15.155 11.398 1.00 93.00 121 CYS A CA 1
ATOM 931 C C . CYS A 1 121 ? -15.639 -16.112 10.214 1.00 93.00 121 CYS A C 1
ATOM 933 O O . CYS A 1 121 ? -14.693 -16.539 9.547 1.00 93.00 121 CYS A O 1
ATOM 935 N N . ALA A 1 122 ? -16.888 -16.504 9.943 1.00 92.38 122 ALA A N 1
ATOM 936 C CA . ALA A 1 122 ? -17.180 -17.273 8.737 1.00 92.38 122 ALA A CA 1
ATOM 937 C C . ALA A 1 122 ? -17.208 -16.337 7.523 1.00 92.38 122 ALA A C 1
ATOM 939 O O . ALA A 1 122 ? -17.884 -15.310 7.534 1.00 92.38 122 ALA A O 1
ATOM 940 N N . ALA A 1 123 ? -16.482 -16.689 6.463 1.00 93.94 123 ALA A N 1
ATOM 941 C CA . ALA A 1 123 ? -16.397 -15.848 5.276 1.00 93.94 123 ALA A CA 1
ATOM 942 C C . ALA A 1 123 ? -17.786 -15.564 4.674 1.00 93.94 123 ALA A C 1
ATOM 944 O O . ALA A 1 123 ? -18.584 -16.479 4.458 1.00 93.94 123 ALA A O 1
ATOM 945 N N . GLY A 1 124 ? -18.060 -14.290 4.396 1.00 94.06 124 GLY A N 1
ATOM 946 C CA . GLY A 1 124 ? -19.342 -13.804 3.886 1.00 94.06 124 GLY A CA 1
ATOM 947 C C . GLY A 1 124 ? -20.451 -13.655 4.934 1.00 94.06 124 GLY A C 1
ATOM 948 O O . GLY A 1 124 ? -21.520 -13.146 4.597 1.00 94.06 124 GLY A O 1
ATOM 949 N N . GLU A 1 125 ? -20.232 -14.061 6.187 1.00 94.81 125 GLU A N 1
ATOM 950 C CA . GLU A 1 125 ? -21.190 -13.838 7.273 1.00 94.81 125 GLU A CA 1
ATOM 951 C C . GLU A 1 125 ? -21.239 -12.357 7.672 1.00 94.81 125 GLU A C 1
ATOM 953 O O . GLU A 1 125 ? -20.247 -11.636 7.564 1.00 94.81 125 GLU A O 1
ATOM 958 N N . GLY A 1 126 ? -22.403 -11.885 8.121 1.00 96.31 126 GLY A N 1
ATOM 959 C CA . GLY A 1 126 ? -22.524 -10.551 8.703 1.00 96.31 126 GLY A CA 1
ATOM 960 C C . GLY A 1 126 ? -21.838 -10.491 10.065 1.00 96.31 126 GLY A C 1
ATOM 961 O O . GLY A 1 126 ? -22.138 -11.297 10.939 1.00 96.31 126 GLY A O 1
ATOM 962 N N . VAL A 1 127 ? -20.947 -9.524 10.242 1.00 97.12 127 VAL A N 1
ATOM 963 C CA . VAL A 1 127 ? -20.260 -9.234 11.499 1.00 97.12 127 VAL A CA 1
ATOM 964 C C . VAL A 1 127 ? -20.778 -7.908 12.035 1.00 97.12 127 VAL A C 1
ATOM 966 O O . VAL A 1 127 ? -20.803 -6.913 11.305 1.00 97.12 127 VAL A O 1
ATOM 969 N N . GLU A 1 128 ? -21.152 -7.898 13.312 1.00 97.31 128 GLU A N 1
ATOM 970 C CA . GLU A 1 128 ? -21.433 -6.683 14.070 1.00 97.31 128 GLU A CA 1
ATOM 971 C C . GLU A 1 128 ? -20.316 -6.462 15.092 1.00 97.31 128 GLU A C 1
ATOM 973 O O . GLU A 1 128 ? -19.977 -7.357 15.868 1.00 97.31 128 GLU A O 1
ATOM 978 N N . ILE A 1 129 ? -19.752 -5.256 15.104 1.00 96.44 129 ILE A N 1
ATOM 979 C CA . ILE A 1 129 ? -18.801 -4.837 16.133 1.00 96.44 129 ILE A CA 1
ATOM 980 C C . ILE A 1 129 ? -19.284 -3.574 16.831 1.00 96.44 129 ILE A C 1
ATOM 982 O O . ILE A 1 129 ? -19.908 -2.701 16.221 1.00 96.44 129 ILE A O 1
ATOM 986 N N . THR A 1 130 ? -18.915 -3.440 18.099 1.00 96.31 130 THR A N 1
ATOM 987 C CA . THR A 1 130 ? -19.018 -2.200 18.861 1.00 96.31 130 THR A CA 1
ATOM 988 C C . THR A 1 130 ? -17.620 -1.648 19.104 1.00 96.31 130 THR A C 1
ATOM 990 O O . THR A 1 130 ? -16.773 -2.295 19.711 1.00 96.31 130 THR A O 1
ATOM 993 N N . ALA A 1 131 ? -17.382 -0.435 18.620 1.00 95.25 131 ALA A N 1
ATOM 994 C CA . ALA A 1 131 ? -16.143 0.296 18.807 1.00 95.25 131 ALA A CA 1
ATOM 995 C C . ALA A 1 131 ? -16.317 1.350 19.906 1.00 95.25 131 ALA A C 1
ATOM 997 O O . ALA A 1 131 ? -17.224 2.188 19.831 1.00 95.25 131 ALA A O 1
ATOM 998 N N . VAL A 1 132 ? -15.450 1.309 20.919 1.00 94.50 132 VAL A N 1
ATOM 999 C CA . VAL A 1 132 ? -15.548 2.147 22.119 1.00 94.50 132 VAL A CA 1
ATOM 1000 C C . VAL A 1 132 ? -14.345 3.082 22.231 1.00 94.50 132 VAL A C 1
ATOM 1002 O O . VAL A 1 132 ? -13.195 2.644 22.247 1.00 94.50 132 VAL A O 1
ATOM 1005 N N . ILE A 1 133 ? -14.626 4.381 22.359 1.00 92.88 133 ILE A N 1
ATOM 1006 C CA . ILE A 1 133 ? -13.656 5.459 22.612 1.00 92.88 133 ILE A CA 1
ATOM 1007 C C . ILE A 1 133 ? -14.024 6.196 23.907 1.00 92.88 133 ILE A C 1
ATOM 1009 O O . ILE A 1 133 ? -15.165 6.134 24.371 1.00 92.88 133 ILE A O 1
ATOM 1013 N N . ALA A 1 134 ? -13.085 6.915 24.533 1.00 90.12 134 ALA A N 1
ATOM 1014 C CA . ALA A 1 134 ? -13.442 7.660 25.744 1.00 90.12 134 ALA A CA 1
ATOM 1015 C C . ALA A 1 134 ? -14.443 8.783 25.442 1.00 90.12 134 ALA A C 1
ATOM 1017 O O . ALA A 1 134 ? -14.421 9.407 24.387 1.00 90.12 134 ALA A O 1
ATOM 1018 N N . SER A 1 135 ? -15.278 9.124 26.426 1.00 84.25 135 SER A N 1
ATOM 1019 C CA . SER A 1 135 ? -16.353 10.110 26.246 1.00 84.25 135 SER A CA 1
ATOM 1020 C C . SER A 1 135 ? -15.901 11.533 25.885 1.00 84.25 135 SER A C 1
ATOM 1022 O O . SER A 1 135 ? -16.739 12.336 25.483 1.00 84.25 135 SER A O 1
ATOM 1024 N N . ALA A 1 136 ? -14.622 11.862 26.055 1.00 85.44 136 ALA A N 1
ATOM 1025 C CA . ALA A 1 136 ? -14.041 13.160 25.704 1.00 85.44 136 ALA A CA 1
ATOM 1026 C C . ALA A 1 136 ? -12.924 13.030 24.652 1.00 85.44 136 ALA A C 1
ATOM 1028 O O . ALA A 1 136 ? -12.087 13.922 24.523 1.00 85.44 136 ALA A O 1
ATOM 1029 N N . ALA A 1 137 ? -12.882 11.900 23.944 1.00 88.31 137 ALA A N 1
ATOM 1030 C CA . ALA A 1 137 ? -11.927 11.661 22.879 1.00 88.31 137 ALA A CA 1
ATOM 1031 C C . ALA A 1 137 ? -12.139 12.643 21.718 1.00 88.31 137 ALA A C 1
ATOM 1033 O O . ALA A 1 137 ? -13.293 12.902 21.355 1.00 88.31 137 ALA A O 1
ATOM 1034 N N . PRO A 1 138 ? -11.068 13.146 21.080 1.00 90.88 138 PRO A N 1
ATOM 1035 C CA . PRO A 1 138 ? -11.209 13.694 19.740 1.00 90.88 138 PRO A CA 1
ATOM 1036 C C . PRO A 1 138 ? -11.700 12.592 18.785 1.00 90.88 138 PRO A C 1
ATOM 1038 O O . PRO A 1 138 ? -11.459 11.407 19.052 1.00 90.88 138 PRO A O 1
ATOM 1041 N N . PRO A 1 139 ? -12.370 12.944 17.673 1.00 92.69 139 PRO A N 1
ATOM 1042 C CA . PRO A 1 139 ? -12.883 11.952 16.740 1.00 92.69 139 PRO A CA 1
ATOM 1043 C C . PRO A 1 139 ? -11.788 10.992 16.262 1.00 92.69 139 PRO A C 1
ATOM 1045 O O . PRO A 1 139 ? -10.683 11.422 15.936 1.00 92.69 139 PRO A O 1
ATOM 1048 N N . GLN A 1 140 ? -12.099 9.700 16.207 1.00 94.31 140 GLN A N 1
ATOM 1049 C CA . GLN A 1 140 ? -11.176 8.655 15.750 1.00 94.31 140 GLN A CA 1
ATOM 1050 C C . GLN A 1 140 ? -11.683 8.034 14.449 1.00 94.31 140 GLN A C 1
ATOM 1052 O O . GLN A 1 140 ? -12.869 8.083 14.146 1.00 94.31 140 GLN A O 1
ATOM 1057 N N . ILE A 1 141 ? -10.790 7.436 13.678 1.00 95.38 141 ILE A N 1
ATOM 1058 C CA . ILE A 1 141 ? -11.087 6.629 12.502 1.00 95.38 141 ILE A CA 1
ATOM 1059 C C . ILE A 1 141 ? -10.883 5.177 12.904 1.00 95.38 141 ILE A C 1
ATOM 1061 O O . ILE A 1 141 ? -9.905 4.848 13.575 1.00 95.38 141 ILE A O 1
ATOM 1065 N N . LEU A 1 142 ? -11.794 4.325 12.464 1.00 95.81 142 LEU A N 1
ATOM 1066 C CA . LEU A 1 142 ? -11.650 2.881 12.476 1.00 95.81 142 LEU A CA 1
ATOM 1067 C C . LEU A 1 142 ? -11.733 2.390 11.033 1.00 95.81 142 LEU A C 1
ATOM 1069 O O . LEU A 1 142 ? -12.630 2.796 10.291 1.00 95.81 142 LEU A O 1
ATOM 1073 N N . ARG A 1 143 ? -10.813 1.505 10.657 1.00 96.12 143 ARG A N 1
ATOM 1074 C CA . ARG A 1 143 ? -10.770 0.829 9.364 1.00 96.12 143 ARG A CA 1
ATOM 1075 C C . ARG A 1 143 ? -10.645 -0.676 9.566 1.00 96.12 143 ARG A C 1
ATOM 1077 O O . ARG A 1 143 ? -9.811 -1.129 10.344 1.00 96.12 143 ARG A O 1
ATOM 1084 N N . ILE A 1 144 ? -11.490 -1.429 8.875 1.00 97.00 144 ILE A N 1
ATOM 1085 C CA . ILE A 1 144 ? -11.498 -2.889 8.873 1.00 97.00 144 ILE A CA 1
ATOM 1086 C C . ILE A 1 144 ? -10.808 -3.368 7.604 1.00 97.00 144 ILE A C 1
ATOM 1088 O O . ILE A 1 144 ? -11.221 -3.007 6.499 1.00 97.00 144 ILE A O 1
ATOM 1092 N N . CYS A 1 145 ? -9.778 -4.187 7.781 1.00 95.88 145 CYS A N 1
ATOM 1093 C CA . CYS A 1 145 ? -8.993 -4.766 6.701 1.00 95.88 145 CYS A CA 1
ATOM 1094 C C . CYS A 1 145 ? -8.914 -6.291 6.834 1.00 95.88 145 CYS A C 1
ATOM 1096 O O . CYS A 1 145 ? -9.290 -6.863 7.857 1.00 95.88 145 CYS A O 1
ATOM 1098 N N . GLU A 1 146 ? -8.423 -6.949 5.790 1.00 94.69 146 GLU A N 1
ATOM 1099 C CA . GLU A 1 146 ? -8.224 -8.398 5.760 1.00 94.69 146 GLU A CA 1
ATOM 1100 C C . GLU A 1 146 ? -7.036 -8.839 6.630 1.00 94.69 146 GLU A C 1
ATOM 1102 O O . GLU A 1 146 ? -6.238 -8.033 7.118 1.00 94.69 146 GLU A O 1
ATOM 1107 N N . VAL A 1 147 ? -6.909 -10.152 6.803 1.00 93.38 147 VAL A N 1
ATOM 1108 C CA . VAL A 1 147 ? -5.777 -10.819 7.458 1.00 93.38 147 VAL A CA 1
ATOM 1109 C C . VAL A 1 147 ? -5.059 -11.689 6.429 1.00 93.38 147 VAL A C 1
ATOM 1111 O O . VAL A 1 147 ? -5.704 -12.253 5.547 1.00 93.38 147 VAL A O 1
ATOM 1114 N N . SER A 1 148 ? -3.737 -11.825 6.549 1.00 88.25 148 SER A N 1
ATOM 1115 C CA . SER A 1 148 ? -2.946 -12.816 5.810 1.00 88.25 148 SER A CA 1
ATOM 1116 C C . SER A 1 148 ? -2.749 -14.060 6.673 1.00 88.25 148 SER A C 1
ATOM 1118 O O . SER A 1 148 ? -2.180 -13.969 7.765 1.00 88.25 148 SER A O 1
ATOM 1120 N N . SER A 1 149 ? -3.174 -15.236 6.195 1.00 86.38 149 SER A N 1
ATOM 1121 C CA . SER A 1 149 ? -2.894 -16.495 6.905 1.00 86.38 149 SER A CA 1
ATOM 1122 C C . SER A 1 149 ? -1.423 -16.881 6.854 1.00 86.38 149 SER A C 1
ATOM 1124 O O . SER A 1 149 ? -0.935 -17.507 7.791 1.00 86.38 149 SER A O 1
ATOM 1126 N N . GLN A 1 150 ? -0.720 -16.518 5.778 1.00 82.69 150 GLN A N 1
ATOM 1127 C CA . GLN A 1 150 ? 0.694 -16.842 5.608 1.00 82.69 150 GLN A CA 1
ATOM 1128 C C . GLN A 1 150 ? 1.568 -16.084 6.611 1.00 82.69 150 GLN A C 1
ATOM 1130 O O . GLN A 1 150 ? 2.457 -16.674 7.219 1.00 82.69 150 GLN A O 1
ATOM 1135 N N . LEU A 1 151 ? 1.292 -14.791 6.803 1.00 81.50 151 LEU A N 1
ATOM 1136 C CA . LEU A 1 151 ? 2.064 -13.931 7.703 1.00 81.50 151 LEU A CA 1
ATOM 1137 C C . LEU A 1 151 ? 1.494 -13.877 9.128 1.00 81.50 151 LEU A C 1
ATOM 1139 O O . LEU A 1 151 ? 2.163 -13.392 10.036 1.00 81.50 151 LEU A O 1
ATOM 1143 N N . GLY A 1 152 ? 0.261 -14.350 9.339 1.00 86.12 152 GLY A N 1
ATOM 1144 C CA . GLY A 1 152 ? -0.401 -14.308 10.645 1.00 86.12 152 GLY A CA 1
ATOM 1145 C C . GLY A 1 152 ? -0.628 -12.883 11.161 1.00 86.12 152 GLY A C 1
ATOM 1146 O O . GLY A 1 152 ? -0.584 -12.657 12.367 1.00 86.12 152 GLY A O 1
ATOM 1147 N N . THR A 1 153 ? -0.831 -11.921 10.255 1.00 88.75 153 THR A N 1
ATOM 1148 C CA . THR A 1 153 ? -0.963 -10.490 10.564 1.00 88.75 153 THR A CA 1
ATOM 1149 C C . THR A 1 153 ? -2.080 -9.835 9.752 1.00 88.75 153 THR A C 1
ATOM 1151 O O . THR A 1 153 ? -2.522 -10.370 8.731 1.00 88.75 153 THR A O 1
ATOM 1154 N N . GLY A 1 154 ? -2.532 -8.664 10.197 1.00 91.06 154 GLY A N 1
ATOM 1155 C CA . GLY A 1 154 ? -3.437 -7.810 9.434 1.00 91.06 154 GLY A CA 1
ATOM 1156 C C . GLY A 1 154 ? -2.765 -7.240 8.183 1.00 91.06 154 GLY A C 1
ATOM 1157 O O . GLY A 1 154 ? -1.583 -6.891 8.198 1.00 91.06 154 GLY A O 1
ATOM 1158 N N . VAL A 1 155 ? -3.532 -7.106 7.103 1.00 91.56 155 VAL A N 1
ATOM 1159 C CA . VAL A 1 155 ? -3.081 -6.479 5.857 1.00 91.56 155 VAL A CA 1
ATOM 1160 C C . VAL A 1 155 ? -3.617 -5.055 5.822 1.00 91.56 155 VAL A C 1
ATOM 1162 O O . VAL A 1 155 ? -4.793 -4.835 5.550 1.00 91.56 155 VAL A O 1
ATOM 1165 N N . ALA A 1 156 ? -2.765 -4.073 6.115 1.00 92.94 156 ALA A N 1
ATOM 1166 C CA . ALA A 1 156 ? -3.181 -2.675 6.152 1.00 92.94 156 ALA A CA 1
ATOM 1167 C C . ALA A 1 156 ? -3.728 -2.231 4.783 1.00 92.94 156 ALA A C 1
ATOM 1169 O O . ALA A 1 156 ? -3.046 -2.351 3.766 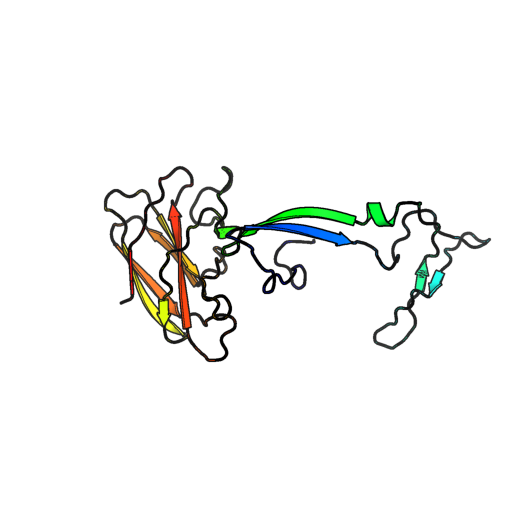1.00 92.94 156 ALA A O 1
ATOM 1170 N N . CYS A 1 157 ? -4.955 -1.711 4.772 1.00 92.69 157 CYS A N 1
ATOM 1171 C CA . CYS A 1 157 ? -5.718 -1.423 3.561 1.00 92.69 157 CYS A CA 1
ATOM 1172 C C . CYS A 1 157 ? -5.974 0.078 3.373 1.00 92.69 157 CYS A C 1
ATOM 1174 O O . CYS A 1 157 ? -6.077 0.857 4.334 1.00 92.69 157 CYS A O 1
ATOM 1176 N N . THR A 1 158 ? -6.075 0.502 2.113 1.00 94.12 158 THR A N 1
ATOM 1177 C CA . THR A 1 158 ? -6.461 1.877 1.784 1.00 94.12 158 THR A CA 1
ATOM 1178 C C . THR A 1 158 ? -7.928 2.126 2.139 1.00 94.12 158 THR A C 1
ATOM 1180 O O . THR A 1 158 ? -8.666 1.208 2.485 1.00 94.12 158 THR A O 1
ATOM 1183 N N . TYR A 1 159 ? -8.367 3.382 2.085 1.00 93.94 159 TYR A N 1
ATOM 1184 C CA . TYR A 1 159 ? -9.770 3.735 2.277 1.00 93.94 159 TYR A CA 1
ATOM 1185 C C . TYR A 1 159 ? -10.684 3.024 1.269 1.00 93.94 159 TYR A C 1
ATOM 1187 O O . TYR A 1 159 ? -11.780 2.612 1.639 1.00 93.94 159 TYR A O 1
ATOM 1195 N N . GLU A 1 160 ? -10.236 2.881 0.021 1.00 92.44 160 GLU A N 1
ATOM 1196 C CA . GLU A 1 160 ? -11.026 2.288 -1.062 1.00 92.44 160 GLU A CA 1
ATOM 1197 C C . GLU A 1 160 ? -11.074 0.759 -0.971 1.00 92.44 160 GLU A C 1
ATOM 1199 O O . GLU A 1 160 ? -12.090 0.161 -1.317 1.00 92.44 160 GLU A O 1
ATOM 1204 N N . ASP A 1 161 ? -10.017 0.147 -0.431 1.00 93.31 161 ASP A N 1
ATOM 1205 C CA . ASP A 1 161 ? -9.910 -1.306 -0.247 1.00 93.31 161 ASP A CA 1
ATOM 1206 C C . ASP A 1 161 ? -10.428 -1.783 1.120 1.00 93.31 161 ASP A C 1
ATOM 1208 O O . ASP A 1 161 ? -10.422 -2.977 1.420 1.00 93.31 161 ASP A O 1
ATOM 1212 N N . ALA A 1 162 ? -10.844 -0.860 1.990 1.00 95.62 162 ALA A N 1
ATOM 1213 C CA . ALA A 1 162 ? -11.352 -1.200 3.308 1.00 95.62 162 ALA A CA 1
ATOM 1214 C C . ALA A 1 162 ? -12.707 -1.905 3.228 1.00 95.62 162 ALA A C 1
ATOM 1216 O O . ALA A 1 162 ? -13.638 -1.440 2.573 1.00 95.62 162 ALA A O 1
ATOM 1217 N N . ILE A 1 163 ? -12.859 -2.973 4.011 1.00 96.50 163 ILE A N 1
ATOM 1218 C CA . ILE A 1 163 ? -14.131 -3.699 4.152 1.00 96.50 163 ILE A CA 1
ATOM 1219 C C . ILE A 1 163 ? -15.182 -2.796 4.798 1.00 96.50 163 ILE A C 1
ATOM 1221 O O . ILE A 1 163 ? -16.353 -2.788 4.419 1.00 96.50 163 ILE A O 1
ATOM 1225 N N . ALA A 1 164 ? -14.749 -2.029 5.798 1.00 96.12 164 ALA A N 1
ATOM 1226 C CA . ALA A 1 164 ? -15.540 -0.997 6.438 1.00 96.12 164 ALA A CA 1
ATOM 1227 C C . ALA A 1 164 ? -14.632 0.109 6.975 1.00 96.12 164 ALA A C 1
ATOM 1229 O O . ALA A 1 164 ? -13.507 -0.136 7.410 1.00 96.12 164 ALA A O 1
ATOM 1230 N N . ASN A 1 165 ? -15.139 1.338 6.986 1.00 95.38 165 ASN A N 1
ATOM 1231 C CA . ASN A 1 165 ? -14.438 2.491 7.534 1.00 95.38 165 ASN A CA 1
ATOM 1232 C C . ASN A 1 165 ? -15.444 3.419 8.222 1.00 95.38 165 ASN A C 1
ATOM 1234 O O . ASN A 1 165 ? -16.493 3.727 7.654 1.00 95.38 165 ASN A O 1
ATOM 1238 N N . ALA A 1 166 ? -15.126 3.901 9.421 1.00 95.06 166 ALA A N 1
ATOM 1239 C CA . ALA A 1 166 ? -15.989 4.804 10.175 1.00 95.06 166 ALA A CA 1
ATOM 1240 C C . ALA A 1 166 ? -15.204 5.896 10.896 1.00 95.06 166 ALA A C 1
ATOM 1242 O O . ALA A 1 166 ? -14.060 5.703 11.299 1.00 95.06 166 ALA A O 1
ATOM 1243 N N . VAL A 1 167 ? -15.868 7.035 11.097 1.00 94.88 167 VAL A N 1
ATOM 1244 C CA . VAL A 1 167 ? -15.404 8.103 11.985 1.00 94.88 167 VAL A CA 1
ATOM 1245 C C . VAL A 1 167 ? -16.231 8.051 13.262 1.00 94.88 167 VAL A C 1
ATOM 1247 O O . VAL A 1 167 ? -17.446 8.241 13.232 1.00 94.88 167 VAL A O 1
ATOM 1250 N N . LEU A 1 168 ? -15.570 7.797 14.383 1.00 93.88 168 LEU A N 1
ATOM 1251 C CA . LEU A 1 168 ? -16.174 7.680 15.698 1.00 93.88 168 LEU A CA 1
ATOM 1252 C C . LEU A 1 168 ? -16.163 9.037 16.390 1.00 93.88 168 LEU A C 1
ATOM 1254 O O . LEU A 1 168 ? -15.105 9.596 16.674 1.00 93.88 168 LEU A O 1
ATOM 1258 N N . THR A 1 169 ? -17.353 9.5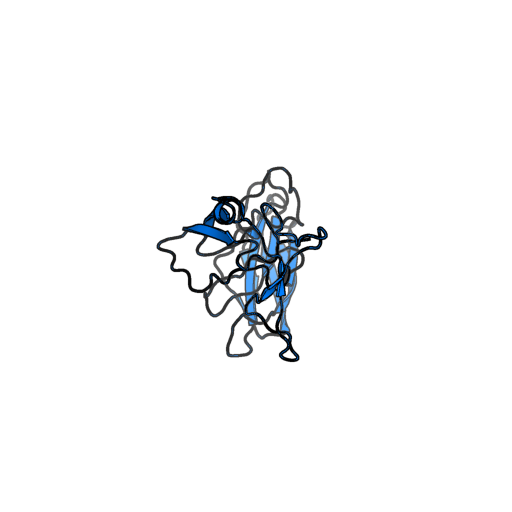59 16.669 1.00 91.44 169 THR A N 1
ATOM 1259 C CA . THR A 1 169 ? -17.566 10.819 17.403 1.00 91.44 169 THR A CA 1
ATOM 1260 C C . THR A 1 169 ? -18.324 10.614 18.715 1.00 91.44 169 THR A C 1
ATOM 1262 O O . THR A 1 169 ? -18.509 11.562 19.476 1.00 91.44 169 THR A O 1
ATOM 1265 N N . ALA A 1 170 ? -18.765 9.382 18.985 1.00 90.62 170 ALA A N 1
ATOM 1266 C CA . ALA A 1 170 ? -19.518 8.991 20.169 1.00 90.62 170 ALA A CA 1
ATOM 1267 C C . ALA A 1 170 ? -18.754 7.920 20.968 1.00 90.62 170 ALA A C 1
ATOM 1269 O O . ALA A 1 170 ? -18.005 7.152 20.365 1.00 90.62 170 ALA A O 1
ATOM 1270 N N . PRO A 1 171 ? -18.977 7.813 22.296 1.00 90.00 171 PRO A N 1
ATOM 1271 C CA . PRO A 1 171 ? -18.245 6.879 23.154 1.00 90.00 171 PRO A CA 1
ATOM 1272 C C . PRO A 1 171 ? -18.371 5.412 22.733 1.00 90.00 171 PRO A C 1
ATOM 1274 O O . PRO A 1 171 ? -17.456 4.637 22.963 1.00 90.00 171 PRO A O 1
ATOM 1277 N N . ALA A 1 172 ? -19.496 5.033 22.126 1.00 92.75 172 ALA A N 1
ATOM 1278 C CA . ALA A 1 172 ? -19.726 3.708 21.571 1.00 92.75 172 ALA A CA 1
ATOM 1279 C C . ALA A 1 172 ? -20.414 3.852 20.213 1.00 92.75 172 ALA A C 1
ATOM 1281 O O . ALA A 1 172 ? -21.374 4.616 20.082 1.00 92.75 172 ALA A O 1
ATOM 1282 N N . SER A 1 173 ? -19.914 3.138 19.209 1.00 93.88 173 SER A N 1
ATOM 1283 C CA . SER A 1 173 ? -20.455 3.136 17.850 1.00 93.88 173 SER A CA 1
ATOM 1284 C C . SER A 1 173 ? -20.499 1.715 17.308 1.00 93.88 173 SER A C 1
ATOM 1286 O O . SER A 1 173 ? -19.527 0.979 17.443 1.00 93.88 173 SER A O 1
ATOM 1288 N N . GLN A 1 174 ? -21.610 1.340 16.681 1.00 95.12 174 GLN A N 1
ATOM 1289 C CA . GLN A 1 174 ? -21.756 0.034 16.042 1.00 95.12 174 GLN A CA 1
ATOM 1290 C C . GLN A 1 174 ? -21.399 0.106 14.559 1.00 95.12 174 GLN A C 1
ATOM 1292 O O . GLN A 1 174 ? -21.798 1.047 13.867 1.00 95.12 174 GLN A O 1
ATOM 1297 N N . LEU A 1 175 ? -20.682 -0.905 14.073 1.00 95.62 175 LEU A N 1
ATOM 1298 C CA . LEU A 1 175 ? -20.398 -1.122 12.658 1.00 95.62 175 LEU A CA 1
ATOM 1299 C C . LEU A 1 175 ? -20.859 -2.517 12.246 1.00 95.62 175 LEU A C 1
ATOM 1301 O O . LEU A 1 175 ? -20.703 -3.476 12.995 1.00 95.62 175 LEU A O 1
ATOM 1305 N N . ASN A 1 176 ? -21.370 -2.611 11.022 1.00 96.94 176 ASN A N 1
ATOM 1306 C CA . ASN A 1 176 ? -21.803 -3.858 10.408 1.00 96.94 176 ASN A CA 1
ATOM 1307 C C . ASN A 1 176 ? -21.108 -4.031 9.061 1.00 96.94 176 ASN A C 1
ATOM 1309 O O . ASN A 1 176 ? -21.077 -3.090 8.265 1.00 96.94 176 ASN A O 1
ATOM 1313 N N . PHE A 1 177 ? -20.576 -5.220 8.798 1.00 97.00 177 PHE A N 1
ATOM 1314 C CA . PHE A 1 177 ? -19.911 -5.545 7.537 1.00 97.00 177 PHE A CA 1
ATOM 1315 C C . PHE A 1 177 ? -19.970 -7.045 7.241 1.00 97.00 177 PHE A C 1
ATOM 1317 O O . PHE A 1 177 ? -20.362 -7.841 8.088 1.00 97.00 177 PHE A O 1
ATOM 1324 N N . SER A 1 178 ? -19.617 -7.443 6.019 1.00 97.00 178 SER A N 1
ATOM 1325 C CA . SER A 1 178 ? -19.468 -8.858 5.666 1.00 97.00 178 SER A CA 1
ATOM 1326 C C . SER A 1 178 ? -18.045 -9.311 5.962 1.00 97.00 178 SER A C 1
ATOM 1328 O O . SER A 1 178 ? -17.095 -8.671 5.519 1.00 97.00 178 SER A O 1
ATOM 1330 N N . CYS A 1 179 ? -17.904 -10.412 6.694 1.00 95.81 179 CYS A N 1
ATOM 1331 C CA . CYS A 1 179 ? -16.620 -11.017 7.008 1.00 95.81 179 CYS A CA 1
ATOM 1332 C C . CYS A 1 179 ? -15.846 -11.305 5.708 1.00 95.81 179 CYS A C 1
ATOM 1334 O O . CYS A 1 179 ? -16.360 -12.044 4.855 1.00 95.81 179 CYS A O 1
ATOM 1336 N N . PRO A 1 180 ? -14.639 -10.745 5.529 1.00 94.94 180 PRO A N 1
ATOM 1337 C CA . PRO A 1 180 ? -13.841 -10.998 4.337 1.00 94.94 180 PRO A CA 1
ATOM 1338 C C . PRO A 1 180 ? -13.291 -12.428 4.350 1.00 94.94 180 PRO A C 1
ATOM 1340 O O . PRO A 1 180 ? -13.285 -13.102 5.383 1.00 94.94 180 PRO A O 1
ATOM 1343 N N . LEU A 1 181 ? -12.782 -12.878 3.207 1.00 93.00 181 LEU A N 1
ATOM 1344 C CA . LEU A 1 181 ? -11.917 -14.054 3.169 1.00 93.00 181 LEU A CA 1
ATOM 1345 C C . LEU A 1 181 ? -10.548 -13.685 3.743 1.00 93.00 181 LEU A C 1
ATOM 1347 O O . LEU A 1 181 ? -10.050 -12.587 3.516 1.00 93.00 181 LEU A O 1
ATOM 1351 N N . ILE A 1 182 ? -9.926 -14.614 4.464 1.00 89.56 182 ILE A N 1
ATOM 1352 C CA . ILE A 1 182 ? -8.510 -14.482 4.807 1.00 89.56 182 ILE A CA 1
ATOM 1353 C C . ILE A 1 182 ? -7.696 -14.649 3.522 1.00 89.56 182 ILE A C 1
ATOM 1355 O O . ILE A 1 182 ? -7.922 -15.587 2.751 1.00 89.56 182 ILE A O 1
ATOM 1359 N N . ARG A 1 183 ? -6.745 -13.741 3.301 1.00 80.81 183 ARG A N 1
ATOM 1360 C CA . ARG A 1 183 ? -5.856 -13.779 2.143 1.00 80.81 183 ARG A CA 1
ATOM 1361 C C . ARG A 1 183 ? -4.902 -14.964 2.257 1.00 80.81 183 ARG A C 1
ATOM 1363 O O . ARG A 1 183 ? -4.374 -15.232 3.337 1.00 80.81 183 ARG A O 1
ATOM 1370 N N . ASP A 1 184 ? -4.693 -15.646 1.133 1.00 82.56 184 ASP A N 1
ATOM 1371 C CA . ASP A 1 184 ? -3.746 -16.761 0.994 1.00 82.56 184 ASP A CA 1
ATOM 1372 C C . ASP A 1 184 ? -4.086 -17.985 1.871 1.00 82.56 184 ASP A C 1
ATOM 1374 O O . ASP A 1 184 ? -3.223 -18.802 2.198 1.00 82.56 184 ASP A O 1
ATOM 1378 N N . ALA A 1 185 ? -5.360 -18.125 2.260 1.00 81.62 185 ALA A N 1
ATOM 1379 C CA . ALA A 1 185 ? -5.844 -19.257 3.039 1.00 81.62 185 ALA A CA 1
ATOM 1380 C C . ALA A 1 185 ? -6.187 -20.460 2.145 1.00 81.62 185 ALA A C 1
ATOM 1382 O O . ALA A 1 185 ? -6.968 -20.359 1.201 1.00 81.62 185 ALA A O 1
ATOM 1383 N N . GLU A 1 186 ? -5.667 -21.635 2.506 1.00 81.56 186 GLU A N 1
ATOM 1384 C CA . GLU A 1 186 ? -5.982 -22.918 1.850 1.00 81.56 186 GLU A CA 1
ATOM 1385 C C . GLU A 1 186 ? -7.460 -23.322 2.013 1.00 81.56 186 GLU A C 1
ATOM 1387 O O . GLU A 1 186 ? -8.042 -24.014 1.176 1.00 81.56 186 GLU A O 1
ATOM 1392 N N . THR A 1 187 ? -8.086 -22.899 3.112 1.00 82.94 187 THR A N 1
ATOM 1393 C CA . THR A 1 187 ? -9.495 -23.159 3.418 1.00 82.94 187 THR A CA 1
ATOM 1394 C C . THR A 1 187 ? -10.301 -21.872 3.398 1.00 82.94 187 THR A C 1
ATOM 1396 O O . THR A 1 187 ? -9.795 -20.816 3.762 1.00 82.94 187 THR A O 1
ATOM 1399 N N . ILE A 1 188 ? -11.590 -21.972 3.061 1.00 83.06 188 ILE A N 1
ATOM 1400 C CA . ILE A 1 188 ? -12.532 -20.848 3.135 1.00 83.06 188 ILE A CA 1
ATOM 1401 C C . ILE A 1 188 ? -12.778 -20.507 4.612 1.00 83.06 188 ILE A C 1
ATOM 1403 O O . ILE A 1 188 ? -13.681 -21.041 5.255 1.00 83.06 188 ILE A O 1
ATOM 1407 N N . THR A 1 189 ? -11.942 -19.627 5.146 1.00 87.81 189 THR A N 1
ATOM 1408 C CA . THR A 1 189 ? -12.037 -19.042 6.485 1.00 87.81 189 THR A CA 1
ATOM 1409 C C . THR A 1 189 ? -12.022 -17.531 6.358 1.00 87.81 189 THR A C 1
ATOM 1411 O O . THR A 1 189 ? -11.354 -16.994 5.474 1.00 87.81 189 THR A O 1
ATOM 1414 N N . GLY A 1 190 ? -12.769 -16.851 7.222 1.00 91.00 190 GLY A N 1
ATOM 1415 C CA . GLY A 1 190 ? -12.817 -15.400 7.244 1.00 91.00 190 GLY A CA 1
ATOM 1416 C C . GLY A 1 190 ? -12.158 -14.819 8.486 1.00 91.00 190 GLY A C 1
ATOM 1417 O O . GLY A 1 190 ? -12.009 -15.485 9.515 1.00 91.00 190 GLY A O 1
ATOM 1418 N N . GLY A 1 191 ? -11.732 -13.571 8.379 1.00 94.75 191 GLY A N 1
ATOM 1419 C CA . GLY A 1 191 ? -11.061 -12.888 9.471 1.00 94.75 191 GLY A CA 1
ATOM 1420 C C . GLY A 1 191 ? -10.633 -11.487 9.087 1.00 94.75 191 GLY A C 1
ATOM 1421 O O . GLY A 1 191 ? -10.389 -11.200 7.919 1.00 94.75 191 GLY A O 1
ATOM 1422 N N . TYR A 1 192 ? -10.569 -10.607 10.074 1.00 96.38 192 TYR A N 1
ATOM 1423 C CA . TYR A 1 192 ? -10.297 -9.196 9.853 1.00 96.38 192 TYR A CA 1
ATOM 1424 C C . TYR A 1 192 ? -9.371 -8.628 10.926 1.00 96.38 192 TYR A C 1
ATOM 1426 O O . TYR A 1 192 ? -9.304 -9.116 12.056 1.00 96.38 192 TYR A O 1
ATOM 1434 N N . ALA A 1 193 ? -8.666 -7.570 10.548 1.00 95.94 193 ALA A N 1
ATOM 1435 C CA . ALA A 1 193 ? -7.848 -6.751 11.422 1.00 95.94 193 ALA A CA 1
ATOM 1436 C C . ALA A 1 193 ? -8.436 -5.342 11.507 1.00 95.94 193 ALA A C 1
ATOM 1438 O O . ALA A 1 193 ? -9.063 -4.846 10.563 1.00 95.94 193 ALA A O 1
ATOM 1439 N N . VAL A 1 194 ? -8.223 -4.689 12.647 1.00 96.19 194 VAL A N 1
ATOM 1440 C CA . VAL A 1 194 ? -8.708 -3.331 12.894 1.00 96.19 194 VAL A CA 1
ATOM 1441 C C . VAL A 1 194 ? -7.535 -2.368 12.911 1.00 96.19 194 VAL A C 1
ATOM 1443 O O . VAL A 1 194 ? -6.554 -2.578 13.616 1.00 96.19 194 VAL A O 1
ATOM 1446 N N . TYR A 1 195 ? -7.663 -1.281 12.163 1.00 95.69 195 TYR A N 1
ATOM 1447 C CA . TYR A 1 195 ? -6.706 -0.187 12.116 1.00 95.69 195 TYR A CA 1
ATOM 1448 C C . TYR A 1 195 ? -7.376 1.089 12.599 1.00 95.69 195 TYR A C 1
ATOM 1450 O O . TYR A 1 195 ? -8.500 1.400 12.201 1.00 95.69 195 TYR A O 1
ATOM 1458 N N . THR A 1 196 ? -6.696 1.853 13.446 1.00 95.50 196 THR A N 1
ATOM 1459 C CA . THR A 1 196 ? -7.257 3.067 14.040 1.00 95.50 196 THR A CA 1
ATOM 1460 C C . THR A 1 196 ? -6.310 4.249 13.922 1.00 95.50 196 THR A C 1
ATOM 1462 O O . THR A 1 196 ? -5.093 4.098 13.853 1.00 95.50 196 THR A O 1
ATOM 1465 N N . ALA A 1 197 ? -6.876 5.451 13.867 1.00 94.81 197 ALA A N 1
ATOM 1466 C CA . ALA A 1 197 ? -6.114 6.693 13.806 1.00 94.81 197 ALA A CA 1
ATOM 1467 C C . ALA A 1 197 ? -6.957 7.867 14.322 1.00 94.81 197 ALA A C 1
ATOM 1469 O O . ALA A 1 197 ? -8.182 7.795 14.264 1.00 94.81 197 ALA A O 1
ATOM 1470 N N . PRO A 1 198 ? -6.364 8.998 14.732 1.00 93.44 198 PRO A N 1
ATOM 1471 C CA . PRO A 1 198 ? -7.131 10.226 14.946 1.00 93.44 198 PRO A CA 1
ATOM 1472 C C . PRO A 1 198 ? -7.807 10.690 13.648 1.00 93.44 198 PRO A C 1
ATOM 1474 O O . PRO A 1 198 ? -7.222 10.572 12.572 1.00 93.44 198 PRO A O 1
ATOM 1477 N N . ALA A 1 199 ? -9.000 11.282 13.694 1.00 91.44 199 ALA A N 1
ATOM 1478 C CA . ALA A 1 199 ? -9.645 11.819 12.489 1.00 91.44 199 ALA A CA 1
ATOM 1479 C C . ALA A 1 199 ? -8.838 12.949 11.841 1.00 91.44 199 ALA A C 1
ATOM 1481 O O . ALA A 1 199 ? -8.771 13.030 10.613 1.00 91.44 199 ALA A O 1
ATOM 1482 N N . PHE A 1 200 ? -8.162 13.761 12.652 1.00 88.44 200 PHE A N 1
ATOM 1483 C CA . PHE A 1 200 ? -7.266 14.819 12.202 1.00 88.44 200 PHE A CA 1
ATOM 1484 C C . PHE A 1 200 ? -5.856 14.568 12.731 1.00 88.44 200 PHE A C 1
ATOM 1486 O O . PHE A 1 200 ? -5.684 14.201 13.884 1.00 88.44 200 PHE A O 1
ATOM 1493 N N . THR A 1 201 ? -4.836 14.780 11.902 1.00 83.69 201 THR A N 1
ATOM 1494 C CA . THR A 1 201 ? -3.432 14.440 12.210 1.00 83.69 201 THR A CA 1
ATOM 1495 C C . THR A 1 201 ? -2.856 15.174 13.427 1.00 83.69 201 THR A C 1
ATOM 1497 O O . THR A 1 201 ? -1.906 14.689 14.029 1.00 83.69 201 THR A O 1
ATOM 1500 N N . ASN A 1 202 ? -3.454 16.302 13.823 1.00 84.44 202 ASN A N 1
ATOM 1501 C CA . ASN A 1 202 ? -3.060 17.071 15.009 1.00 84.44 202 ASN A CA 1
ATOM 1502 C C . ASN A 1 202 ? -3.743 16.606 16.306 1.00 84.44 202 ASN A C 1
ATOM 1504 O O . ASN A 1 202 ? -3.393 17.090 17.384 1.00 84.44 202 ASN A O 1
ATOM 1508 N N . ASP A 1 203 ? -4.728 15.712 16.214 1.00 87.19 203 ASP A N 1
ATOM 1509 C CA . ASP A 1 203 ? -5.413 15.167 17.379 1.00 87.19 203 ASP A CA 1
ATOM 1510 C C . ASP A 1 203 ? -4.609 14.016 17.988 1.00 87.19 203 ASP A C 1
ATOM 1512 O O . ASP A 1 203 ? -3.902 13.274 17.305 1.00 87.19 203 ASP A O 1
ATOM 1516 N N . ALA A 1 204 ? -4.739 13.840 19.302 1.00 84.69 204 ALA A N 1
ATOM 1517 C CA . ALA A 1 204 ? -4.094 12.730 19.986 1.00 84.69 204 ALA A CA 1
ATOM 1518 C C . ALA A 1 204 ? -4.715 11.389 19.566 1.00 84.69 204 ALA A C 1
ATOM 1520 O O . ALA A 1 204 ? -5.941 11.236 19.527 1.00 84.69 204 ALA A O 1
ATOM 1521 N N . TYR A 1 205 ? -3.851 10.403 19.315 1.00 89.06 205 TYR A N 1
ATOM 1522 C CA . TYR A 1 205 ? -4.265 9.010 19.177 1.00 89.06 205 TYR A CA 1
ATOM 1523 C C . TYR A 1 205 ? -4.851 8.499 20.482 1.00 89.06 205 TYR A C 1
ATOM 1525 O O . TYR A 1 205 ? -4.309 8.743 21.566 1.00 89.06 205 TYR A O 1
ATOM 1533 N N . GLN A 1 206 ? -5.935 7.741 20.357 1.00 85.12 206 GLN A N 1
ATOM 1534 C CA . GLN A 1 206 ? -6.499 7.012 21.468 1.00 85.12 206 GLN A CA 1
ATOM 1535 C C . GLN A 1 206 ? -6.722 5.547 21.106 1.00 85.12 206 GLN A C 1
ATOM 1537 O O . GLN A 1 206 ? -7.355 5.233 20.101 1.00 85.12 206 GLN A O 1
ATOM 1542 N N . ALA A 1 207 ? -6.244 4.661 21.982 1.00 82.75 207 ALA A N 1
ATOM 1543 C CA . ALA A 1 207 ? -6.572 3.246 21.912 1.00 82.75 207 ALA A CA 1
ATOM 1544 C C . ALA A 1 207 ? -8.091 3.042 22.014 1.00 82.75 207 ALA A C 1
ATOM 1546 O O . ALA A 1 207 ? -8.780 3.733 22.772 1.00 82.75 207 ALA A O 1
ATOM 1547 N N . MET A 1 208 ? -8.589 2.085 21.245 1.00 89.62 208 MET A N 1
ATOM 1548 C CA . MET A 1 208 ? -10.004 1.793 21.088 1.00 89.62 208 MET A CA 1
ATOM 1549 C C . MET A 1 208 ? -10.261 0.357 21.522 1.00 89.62 208 MET A C 1
ATOM 1551 O O . MET A 1 208 ? -9.466 -0.523 21.207 1.00 89.62 208 MET A O 1
ATOM 1555 N N . THR A 1 209 ? -11.370 0.117 22.214 1.00 92.31 209 THR A N 1
ATOM 1556 C CA . THR A 1 209 ? -11.817 -1.253 22.489 1.00 92.31 209 THR A CA 1
ATOM 1557 C C . THR A 1 209 ? -12.772 -1.687 21.388 1.00 92.31 209 THR A C 1
ATOM 1559 O O . THR A 1 209 ? -13.693 -0.939 21.049 1.00 92.31 209 THR A O 1
ATOM 1562 N N . ILE A 1 210 ? -12.553 -2.880 20.840 1.00 94.12 210 ILE A N 1
ATOM 1563 C CA . ILE A 1 210 ? -13.413 -3.495 19.829 1.00 94.12 210 ILE A CA 1
ATOM 1564 C C . ILE A 1 210 ? -14.086 -4.712 20.456 1.00 94.12 210 ILE A C 1
ATOM 1566 O O . ILE A 1 210 ? -13.412 -5.591 20.980 1.00 94.12 210 ILE A O 1
ATOM 1570 N N . GLU A 1 211 ? -15.410 -4.756 20.406 1.00 92.94 211 GLU A N 1
ATOM 1571 C CA . GLU A 1 211 ? -16.212 -5.879 20.890 1.00 92.94 211 GLU A CA 1
ATOM 1572 C C . GLU A 1 211 ? -16.966 -6.478 19.697 1.00 92.94 211 GLU A C 1
ATOM 1574 O O . GLU A 1 211 ? -17.765 -5.783 19.070 1.00 92.94 211 GLU A O 1
ATOM 1579 N N . GLN A 1 212 ? -16.688 -7.737 19.346 1.00 87.94 212 GLN A N 1
ATOM 1580 C CA . GLN A 1 212 ? -17.450 -8.473 18.331 1.00 87.94 212 GLN A CA 1
ATOM 1581 C C . GLN A 1 212 ? -18.684 -9.102 18.995 1.00 87.94 212 GLN A C 1
ATOM 1583 O O . GLN A 1 212 ? -18.541 -9.822 19.987 1.00 87.94 212 GLN A O 1
ATOM 1588 N N . ASN A 1 213 ? -19.871 -8.800 18.461 1.00 77.06 213 ASN A N 1
ATOM 1589 C CA . ASN A 1 213 ? -21.167 -9.235 18.997 1.00 77.06 213 ASN A CA 1
ATOM 1590 C C . ASN A 1 213 ? -21.650 -10.554 18.385 1.00 77.06 213 ASN A C 1
ATOM 1592 O O . ASN A 1 213 ? -21.396 -10.782 17.180 1.00 77.06 213 ASN A O 1
#

Secondary structure (DSSP, 8-state):
---TTSTT-----TTPPPSSSEEEEEEEEESSTT--S-SEEE-B-TTSPBPEEEEEEE-TT-PEEEEE-EEE-TTHHHHTEEEEEEEEESS--TTTSPPPTT--STT-SSS-EEEEEEEEE-TT-EEEEEEE--TTPPPEEEEEEEEETTTTEE----TTT-SEEEEE-SSEEEEEEEPPBPBT-SS--EEEEEEEEESSTTSPP---EEEE-

Foldseek 3Di:
DLDPPDPPSDDDCVPPDDPDQKDWDKDKDFPCPLVLDAAADFDADPVRHWDWDFSVDADPVGHTDIGTDYPHDPCNRVVRMDIDTDMDGPDDDQLDAQDDPPDWFQQDSYNKDWDPDKFWDQAQDKWKKKKFDDAPAAKKKKFKAAAAPSSRGTDRDGSVRTQDMDIDPHRIDMDMGGFHAHPPDPDRIGIIIMIMHHRTSPGDDDDMDMDID

Sequence (213 aa):
EYDAGLDVQWIDITDIDFAGDMANAELSFLANLDQFLCEGTLQLDAEGNQLYEPSGFRTDTGLPVSRPQCDFISDWEINNRGTQTIPLPAVGSFVTEPCDDTHPGPLRNCGFVAQDELFSCAAGEGVEITAVIASAAPPQILRICEVSSQLGTGVACTYEDAIANAVLTAPASQLNFSCPLIRDAETITGGYAVYTAPAFTNDAYQAMTIEQN

Radius of gyration: 25.06 Å; chains: 1; bounding box: 53×41×74 Å